Protein AF-A0A1G7CMW8-F1 (afdb_monomer_lite)

Sequence (222 aa):
MSAHANDVVAIEYASAAEVAAVFERFTNSSRMRAFIDTHRRQFIVYARHHHPMLDDDDVDDAWQVGVAAVFTMPGKFRIEAGALADSTRFEAALAGYLHGTVRNQARRRVREIVTAMKRSESLDALAEDEDAIDRLMFDLEALERRTDWLADIEQRRRFVERCLDKLSALARRTFALALIGEEDVRIQAQTNSGSAVAVRRRISEAKASVVACVEKQMGGRV

Secondary structure (DSSP, 8-state):
------------BPPHHHHHHHHHHHHTSTHHHHHHHHHHHHHHHHHHHH-TT--HHHHHHHHHHHHHHHHH-GGG---BHHHHHSHHHHHHHHHHHHHHHHHHHHHHHHHHHHHHHHHHT-HHHHTT-HHHHHHHHHHHHHHHHHHHHHHHHHHHHHHHHHHHTTS-HHHHHHHHHHHTT--HHHHHHHHT-S-HHHHHHHHHHHHHHHHHHHHHHH----

Structure (mmCIF, N/CA/C/O backbone):
data_AF-A0A1G7CMW8-F1
#
_entry.id   AF-A0A1G7CMW8-F1
#
loop_
_atom_site.group_PDB
_atom_site.id
_atom_site.type_symbol
_atom_site.label_atom_id
_atom_site.label_alt_id
_atom_site.label_comp_id
_atom_site.label_asym_id
_atom_site.label_entity_id
_atom_site.label_seq_id
_atom_site.pdbx_PDB_ins_code
_atom_site.Cartn_x
_atom_site.Cartn_y
_atom_site.Cartn_z
_atom_site.occupancy
_atom_site.B_iso_or_equiv
_atom_site.auth_seq_id
_atom_site.auth_comp_id
_atom_site.auth_asym_id
_atom_site.auth_atom_id
_atom_site.pdbx_PDB_model_num
ATOM 1 N N . MET A 1 1 ? -50.861 21.822 6.498 1.00 38.97 1 MET A N 1
ATOM 2 C CA . MET A 1 1 ? -49.599 22.312 5.906 1.00 38.97 1 MET A CA 1
ATOM 3 C C . MET A 1 1 ? -48.501 22.087 6.936 1.00 38.97 1 MET A C 1
ATOM 5 O O . MET A 1 1 ? -48.346 22.918 7.817 1.00 38.97 1 MET A O 1
ATOM 9 N N . SER A 1 2 ? -47.833 20.929 6.902 1.00 39.59 2 SER A N 1
ATOM 10 C CA . SER A 1 2 ? -46.703 20.639 7.798 1.00 39.59 2 SER A CA 1
ATOM 11 C C . SER A 1 2 ? -45.408 21.050 7.118 1.00 39.59 2 SER A C 1
ATOM 13 O O . SER A 1 2 ? -45.098 20.564 6.033 1.00 39.59 2 SER A O 1
ATOM 15 N N . ALA A 1 3 ? -44.672 21.951 7.760 1.00 42.91 3 ALA A N 1
ATOM 16 C CA . ALA A 1 3 ? -43.301 22.264 7.406 1.00 42.91 3 ALA A CA 1
ATOM 17 C C . ALA A 1 3 ? -42.406 21.100 7.857 1.00 42.91 3 ALA A C 1
ATOM 19 O O . ALA A 1 3 ? -42.277 20.841 9.052 1.00 42.91 3 ALA A O 1
ATOM 20 N N . HIS A 1 4 ? -41.805 20.385 6.907 1.00 45.09 4 HIS A N 1
ATOM 21 C CA . HIS A 1 4 ? -40.670 19.516 7.196 1.00 45.09 4 HIS A CA 1
ATOM 22 C C . HIS A 1 4 ? -39.437 20.403 7.363 1.00 45.09 4 HIS A C 1
ATOM 24 O O . HIS A 1 4 ? -38.891 20.911 6.384 1.00 45.09 4 HIS A O 1
ATOM 30 N N . ALA A 1 5 ? -39.038 20.629 8.614 1.00 48.53 5 ALA A N 1
ATOM 31 C CA . ALA A 1 5 ? -37.732 21.178 8.931 1.00 48.53 5 ALA A CA 1
ATOM 32 C C . ALA A 1 5 ? -36.670 20.176 8.452 1.00 48.53 5 ALA A C 1
ATOM 34 O O . ALA A 1 5 ? -36.584 19.057 8.954 1.00 48.53 5 ALA A O 1
ATOM 35 N N . ASN A 1 6 ? -35.905 20.567 7.434 1.00 48.34 6 ASN A N 1
ATOM 36 C CA . ASN A 1 6 ? -34.650 19.915 7.087 1.00 48.34 6 ASN A CA 1
ATOM 37 C C . ASN A 1 6 ? -33.658 20.241 8.211 1.00 48.34 6 ASN A C 1
ATOM 39 O O . ASN A 1 6 ? -33.030 21.300 8.186 1.00 48.34 6 ASN A O 1
ATOM 43 N N . ASP A 1 7 ? -33.541 19.355 9.199 1.00 48.56 7 ASP A N 1
ATOM 44 C CA . ASP A 1 7 ? -32.430 19.386 10.148 1.00 48.56 7 ASP A CA 1
ATOM 45 C C . ASP A 1 7 ? -31.143 19.080 9.377 1.00 48.56 7 ASP A C 1
ATOM 47 O O . ASP A 1 7 ? -30.790 17.932 9.099 1.00 48.56 7 ASP A O 1
ATOM 51 N N . VAL A 1 8 ? -30.446 20.142 8.976 1.00 51.47 8 VAL A N 1
ATOM 52 C CA . VAL A 1 8 ? -29.062 20.058 8.525 1.00 51.47 8 VAL A CA 1
ATOM 53 C C . VAL A 1 8 ? -28.238 19.736 9.765 1.00 51.47 8 VAL A C 1
ATOM 55 O O . VAL A 1 8 ? -27.883 20.629 10.532 1.00 51.47 8 VAL A O 1
ATOM 58 N N . VAL A 1 9 ? -27.968 18.450 9.990 1.00 60.00 9 VAL A N 1
ATOM 59 C CA . VAL A 1 9 ? -27.034 18.006 11.028 1.00 60.00 9 VAL A CA 1
ATOM 60 C C . VAL A 1 9 ? -25.671 18.607 10.693 1.00 60.00 9 VAL A C 1
ATOM 62 O O . VAL A 1 9 ? -25.017 18.199 9.732 1.00 60.00 9 VAL A O 1
ATOM 65 N N . ALA A 1 10 ? -25.267 19.627 11.448 1.00 70.88 10 ALA A N 1
ATOM 66 C CA . ALA A 1 10 ? -23.952 20.226 11.311 1.00 70.88 10 ALA A CA 1
ATOM 67 C C . ALA A 1 10 ? -22.898 19.165 11.652 1.00 70.88 10 ALA A C 1
ATOM 69 O O . ALA A 1 10 ? -22.885 18.621 12.756 1.00 70.88 10 ALA A O 1
ATOM 70 N N . ILE A 1 11 ? -22.031 18.849 10.690 1.00 74.25 11 ILE A N 1
ATOM 71 C CA . ILE A 1 11 ? -20.913 17.934 10.915 1.00 74.25 11 ILE A CA 1
ATOM 72 C C . ILE A 1 11 ? -19.877 18.668 11.765 1.00 74.25 11 ILE A C 1
ATOM 74 O O . ILE A 1 11 ? -19.215 19.596 11.297 1.00 74.25 11 ILE A O 1
ATOM 78 N N . GLU A 1 12 ? -19.745 18.249 13.019 1.00 86.00 12 GLU A N 1
ATOM 79 C CA . GLU A 1 12 ? -18.736 18.770 13.932 1.00 86.00 12 GLU A CA 1
ATOM 80 C C . GLU A 1 12 ? -17.403 18.044 13.705 1.00 86.00 12 GLU A C 1
ATOM 82 O O . GLU A 1 12 ? -17.279 16.828 13.888 1.00 86.00 12 GLU A O 1
ATOM 87 N N . TYR A 1 13 ? -16.396 18.792 13.259 1.00 87.56 13 TYR A N 1
ATOM 88 C CA . TYR A 1 13 ? -15.043 18.281 13.059 1.00 87.56 13 TYR A CA 1
ATOM 89 C C . TYR A 1 13 ? -14.227 18.407 14.338 1.00 87.56 13 TYR A C 1
ATOM 91 O O . TYR A 1 13 ? -14.316 19.414 15.038 1.00 87.56 13 TYR A O 1
ATOM 99 N N . ALA A 1 14 ? -13.381 17.412 14.598 1.00 87.69 14 ALA A N 1
ATOM 100 C CA . ALA A 1 14 ? -12.433 17.492 15.696 1.00 87.69 14 ALA A CA 1
ATOM 101 C C . ALA A 1 14 ? -11.427 18.632 15.484 1.00 87.69 14 ALA A C 1
ATOM 103 O O . ALA A 1 14 ? -10.989 18.907 14.360 1.00 87.69 14 ALA A O 1
ATOM 104 N N . SER A 1 15 ? -11.015 19.263 16.580 1.00 89.62 15 SER A N 1
ATOM 105 C CA . SER A 1 15 ? -9.954 20.262 16.561 1.00 89.62 15 SER A CA 1
ATOM 106 C C . SER A 1 15 ? -8.596 19.628 16.237 1.00 89.62 15 SER A C 1
ATOM 108 O O . SER A 1 15 ? -8.340 18.450 16.497 1.00 89.62 15 SER A O 1
ATOM 110 N N . ALA A 1 16 ? -7.669 20.433 15.711 1.00 86.56 16 ALA A N 1
ATOM 111 C CA . ALA A 1 16 ? -6.315 19.971 15.402 1.00 86.56 16 ALA A CA 1
ATOM 112 C C . ALA A 1 16 ? -5.574 19.424 16.640 1.00 86.56 16 ALA A C 1
ATOM 114 O O . ALA A 1 16 ? -4.783 18.491 16.518 1.00 86.56 16 ALA A O 1
ATOM 115 N N . ALA A 1 17 ? -5.852 19.976 17.826 1.00 88.62 17 ALA A N 1
ATOM 116 C CA . ALA A 1 17 ? -5.259 19.527 19.083 1.00 88.62 17 ALA A CA 1
ATOM 117 C C . ALA A 1 17 ? -5.761 18.132 19.490 1.00 88.62 17 ALA A C 1
ATOM 119 O O . ALA A 1 17 ? -4.966 17.279 19.879 1.00 88.62 17 ALA A O 1
ATOM 120 N N . GLU A 1 18 ? -7.063 17.870 19.346 1.00 89.94 18 GLU A N 1
ATOM 121 C CA . GLU A 1 18 ? -7.648 16.556 19.640 1.00 89.94 18 GLU A CA 1
ATOM 122 C C . GLU A 1 18 ? -7.125 15.487 18.681 1.00 89.94 18 GLU A C 1
ATOM 124 O O . GLU A 1 18 ? -6.756 14.389 19.107 1.00 89.94 18 GLU A O 1
ATOM 129 N N . VAL A 1 19 ? -7.029 15.827 17.392 1.00 89.19 19 VAL A N 1
ATOM 130 C CA . VAL A 1 19 ? -6.440 14.950 16.375 1.00 89.19 19 VAL A CA 1
ATOM 131 C C . VAL A 1 19 ? -4.985 14.628 16.719 1.00 89.19 19 VAL A C 1
ATOM 133 O O . VAL A 1 19 ? -4.613 13.455 16.712 1.00 89.19 19 VAL A O 1
ATOM 136 N N . ALA A 1 20 ? -4.175 15.631 17.073 1.00 88.75 20 ALA A N 1
ATOM 137 C CA . ALA A 1 20 ? -2.775 15.428 17.446 1.00 88.75 20 ALA A CA 1
ATOM 138 C C . ALA A 1 20 ? -2.625 14.496 18.661 1.00 88.75 20 ALA A C 1
ATOM 140 O O . ALA A 1 20 ? -1.827 13.561 18.619 1.00 88.75 20 ALA A O 1
ATOM 141 N N . ALA A 1 21 ? -3.444 14.682 19.701 1.00 89.44 21 ALA A N 1
ATOM 142 C CA . ALA A 1 21 ? -3.410 13.841 20.898 1.00 89.44 21 ALA A CA 1
ATOM 143 C C . ALA A 1 21 ? -3.806 12.380 20.613 1.00 89.44 21 ALA A C 1
ATOM 145 O O . ALA A 1 21 ? -3.238 11.442 21.178 1.00 89.44 21 ALA A O 1
ATOM 146 N N . VAL A 1 22 ? -4.790 12.147 19.737 1.00 90.56 22 VAL A N 1
ATOM 147 C CA . VAL A 1 22 ? -5.162 10.783 19.321 1.00 90.56 22 VAL A CA 1
ATOM 148 C C . VAL A 1 22 ? -4.071 10.153 18.460 1.00 90.56 22 VAL A C 1
ATOM 150 O O . VAL A 1 22 ? -3.754 8.984 18.676 1.00 90.56 22 VAL A O 1
ATOM 153 N N . PHE A 1 23 ? -3.458 10.915 17.549 1.00 91.50 23 PHE A N 1
ATOM 154 C CA . PHE A 1 23 ? -2.313 10.455 16.763 1.00 91.50 23 PHE A CA 1
ATOM 155 C C . PHE A 1 23 ? -1.161 10.013 17.661 1.00 91.50 23 PHE A C 1
ATOM 157 O O . PHE A 1 23 ? -0.694 8.890 17.509 1.00 91.50 23 PHE A O 1
ATOM 164 N N . GLU A 1 24 ? -0.761 10.837 18.631 1.00 90.69 24 GLU A N 1
ATOM 165 C CA . GLU A 1 24 ? 0.325 10.518 19.564 1.00 90.69 24 GLU A CA 1
ATOM 166 C C . GLU A 1 24 ? 0.038 9.234 20.360 1.00 90.69 24 GLU A C 1
ATOM 168 O O . GLU A 1 24 ? 0.879 8.336 20.463 1.00 90.69 24 GLU A O 1
ATOM 173 N N . ARG A 1 25 ? -1.189 9.092 20.878 1.00 91.94 25 ARG A N 1
ATOM 174 C CA . ARG A 1 25 ? -1.607 7.861 21.567 1.00 91.94 25 ARG A CA 1
ATOM 175 C C . ARG A 1 25 ? -1.587 6.650 20.641 1.00 91.94 25 ARG A C 1
ATOM 177 O O . ARG A 1 25 ? -1.188 5.568 21.065 1.00 91.94 25 ARG A O 1
ATOM 184 N N . PHE A 1 26 ? -2.020 6.812 19.394 1.00 93.06 26 PHE A N 1
ATOM 185 C CA . PHE A 1 26 ? -2.021 5.735 18.412 1.00 93.06 26 PHE A CA 1
ATOM 186 C C . PHE A 1 26 ? -0.598 5.308 18.037 1.00 93.06 26 PHE A C 1
ATOM 188 O O . PHE A 1 26 ? -0.310 4.111 18.081 1.00 93.06 26 PHE A O 1
ATOM 195 N N . THR A 1 27 ? 0.302 6.255 17.752 1.00 92.06 27 THR A N 1
ATOM 196 C CA . THR A 1 27 ? 1.701 5.980 17.386 1.00 92.06 27 THR A CA 1
ATOM 197 C C . THR A 1 27 ? 2.473 5.292 18.506 1.00 92.06 27 THR A C 1
ATOM 199 O O . THR A 1 27 ? 3.313 4.442 18.228 1.00 92.06 27 THR A O 1
ATOM 202 N N . ASN A 1 28 ? 2.144 5.603 19.763 1.00 92.44 28 ASN A N 1
ATOM 203 C CA . ASN A 1 28 ? 2.732 4.965 20.942 1.00 92.44 28 ASN A CA 1
ATOM 204 C C . ASN A 1 28 ? 2.055 3.634 21.321 1.00 92.44 28 ASN A C 1
ATOM 206 O O . ASN A 1 28 ? 2.477 2.968 22.266 1.00 92.44 28 ASN A O 1
ATOM 210 N N . SER A 1 29 ? 0.999 3.227 20.611 1.00 93.44 29 SER A N 1
ATOM 211 C CA . SER A 1 29 ? 0.283 1.982 20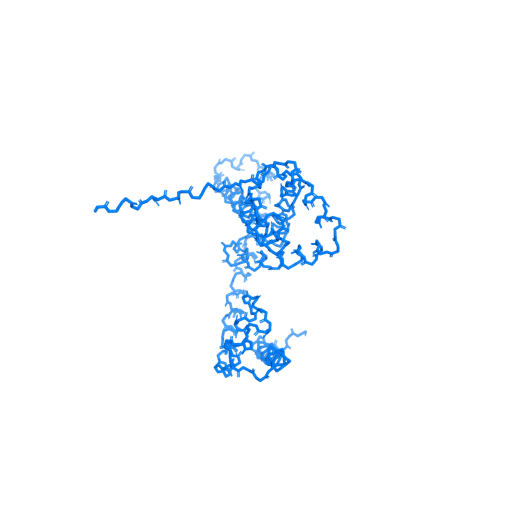.891 1.00 93.44 29 SER A CA 1
ATOM 212 C C . SER A 1 29 ? 0.902 0.778 20.177 1.00 93.44 29 SER A C 1
ATOM 214 O O . SER A 1 29 ? 1.489 0.887 19.099 1.00 93.44 29 SER A O 1
ATOM 216 N N . SER A 1 30 ? 0.674 -0.420 20.719 1.00 92.25 30 SER A N 1
ATOM 217 C CA . SER A 1 30 ? 1.082 -1.684 20.087 1.00 92.25 30 SER A CA 1
ATOM 218 C C . SER A 1 30 ? 0.406 -1.949 18.732 1.00 92.25 30 SER A C 1
ATOM 220 O O . SER A 1 30 ? 0.897 -2.764 17.951 1.00 92.25 30 SER A O 1
ATOM 222 N N . ARG A 1 31 ? -0.697 -1.251 18.427 1.00 91.19 31 ARG A N 1
ATOM 223 C CA . ARG A 1 31 ? -1.474 -1.411 17.186 1.00 91.19 31 ARG A CA 1
ATOM 224 C C . ARG A 1 31 ? -0.810 -0.755 15.976 1.00 91.19 31 ARG A C 1
ATOM 226 O O . ARG A 1 31 ? -1.019 -1.213 14.856 1.00 91.19 31 ARG A O 1
ATOM 233 N N . MET A 1 32 ? 0.039 0.252 16.196 1.00 93.44 32 MET A N 1
ATOM 234 C CA . MET A 1 32 ? 0.693 1.026 15.134 1.00 93.44 32 MET A CA 1
ATOM 235 C C . MET A 1 32 ? 1.469 0.140 14.153 1.00 93.44 32 MET A C 1
ATOM 237 O O . MET A 1 32 ? 1.309 0.259 12.941 1.00 93.44 32 MET A O 1
ATOM 241 N N . ARG A 1 33 ? 2.281 -0.796 14.661 1.00 93.38 33 ARG A N 1
ATOM 242 C CA . ARG A 1 33 ? 3.088 -1.678 13.802 1.00 93.38 33 ARG A CA 1
ATOM 243 C C . ARG A 1 33 ? 2.208 -2.541 12.894 1.00 93.38 33 ARG A C 1
ATOM 245 O O . ARG A 1 33 ? 2.427 -2.572 11.689 1.00 93.38 33 ARG A O 1
ATOM 252 N N . ALA A 1 34 ? 1.188 -3.185 13.461 1.00 93.19 34 ALA A N 1
ATOM 253 C CA . ALA A 1 34 ? 0.268 -4.031 12.702 1.00 93.19 34 ALA A CA 1
ATOM 254 C C . ALA A 1 34 ? -0.519 -3.232 11.648 1.00 93.19 34 ALA A C 1
ATOM 256 O O . ALA A 1 34 ? -0.712 -3.711 10.528 1.00 93.19 34 ALA A O 1
ATOM 257 N N . PHE A 1 35 ? -0.923 -2.004 11.983 1.00 94.88 35 PHE A N 1
ATOM 258 C CA . PHE A 1 35 ? -1.579 -1.077 11.063 1.00 94.88 35 PHE A CA 1
ATOM 259 C C . PHE A 1 35 ? -0.679 -0.731 9.865 1.00 94.88 35 PHE A C 1
ATOM 261 O O . PHE A 1 35 ? -1.082 -0.904 8.713 1.00 94.88 35 PHE A O 1
ATOM 268 N N . ILE A 1 36 ? 0.568 -0.316 10.123 1.00 95.56 36 ILE A N 1
ATOM 269 C CA . ILE A 1 36 ? 1.547 0.015 9.077 1.00 95.56 36 ILE A CA 1
ATOM 270 C C . ILE A 1 36 ? 1.849 -1.198 8.196 1.00 95.56 36 ILE A C 1
ATOM 272 O O . ILE A 1 36 ? 1.785 -1.080 6.974 1.00 95.56 36 ILE A O 1
ATOM 276 N N . ASP A 1 37 ? 2.114 -2.368 8.778 1.00 92.88 37 ASP A N 1
ATOM 277 C CA . ASP A 1 37 ? 2.440 -3.576 8.011 1.00 92.88 37 ASP A CA 1
ATOM 278 C C . ASP A 1 37 ? 1.286 -4.012 7.100 1.00 92.88 37 ASP A C 1
ATOM 280 O O . ASP A 1 37 ? 1.502 -4.395 5.946 1.00 92.88 37 ASP A O 1
ATOM 284 N N . THR A 1 38 ? 0.052 -3.932 7.603 1.00 92.94 38 THR A N 1
ATOM 285 C CA . THR A 1 38 ? -1.154 -4.278 6.840 1.00 92.94 38 THR A CA 1
ATOM 286 C C . THR A 1 38 ? -1.315 -3.353 5.640 1.00 92.94 38 THR A C 1
ATOM 288 O O . THR A 1 38 ? -1.473 -3.814 4.505 1.00 92.94 38 THR A O 1
ATOM 291 N N . HIS A 1 39 ? -1.222 -2.043 5.863 1.00 95.12 39 HIS A N 1
ATOM 292 C CA . HIS A 1 39 ? -1.420 -1.067 4.799 1.00 95.12 39 HIS A CA 1
ATOM 293 C C . HIS A 1 39 ? -0.229 -0.975 3.840 1.00 95.12 39 HIS A C 1
ATOM 295 O O . HIS A 1 39 ? -0.451 -0.718 2.656 1.00 95.12 39 HIS A O 1
ATOM 301 N N . ARG A 1 40 ? 0.996 -1.296 4.282 1.00 95.56 40 ARG A N 1
ATOM 302 C CA . ARG A 1 40 ? 2.165 -1.417 3.398 1.00 95.56 40 ARG A CA 1
ATOM 303 C C . ARG A 1 40 ? 1.951 -2.516 2.367 1.00 95.56 40 ARG A C 1
ATOM 305 O O . ARG A 1 40 ? 2.129 -2.279 1.177 1.00 95.56 40 ARG A O 1
ATOM 312 N N . ARG A 1 41 ? 1.507 -3.705 2.794 1.00 91.75 41 ARG A N 1
ATOM 313 C CA . ARG A 1 41 ? 1.222 -4.822 1.871 1.00 91.75 41 ARG A CA 1
ATOM 314 C C . ARG A 1 41 ? 0.158 -4.442 0.843 1.00 91.75 41 ARG A C 1
ATOM 316 O O . ARG A 1 41 ? 0.336 -4.700 -0.344 1.00 91.75 41 ARG A O 1
ATOM 323 N N . GLN A 1 42 ? -0.918 -3.793 1.286 1.00 89.62 42 GLN A N 1
ATOM 324 C CA . GLN A 1 42 ? -1.975 -3.305 0.394 1.00 89.62 42 GLN A CA 1
ATOM 325 C C . GLN A 1 42 ? -1.451 -2.266 -0.606 1.00 89.62 42 GLN A C 1
ATOM 327 O O . GLN A 1 42 ? -1.802 -2.309 -1.785 1.00 89.62 42 GLN A O 1
ATOM 332 N N . PHE A 1 43 ? -0.600 -1.345 -0.151 1.00 94.38 43 PHE A N 1
ATOM 333 C CA . PHE A 1 43 ? 0.010 -0.343 -1.014 1.00 94.38 43 PHE A CA 1
ATOM 334 C C . PHE A 1 43 ? 0.951 -0.964 -2.049 1.00 94.38 43 PHE A C 1
ATOM 336 O O . PHE A 1 43 ? 0.853 -0.603 -3.217 1.00 94.38 43 PHE A O 1
ATOM 343 N N . ILE A 1 44 ? 1.794 -1.927 -1.665 1.00 89.44 44 ILE A N 1
ATOM 344 C CA . ILE A 1 44 ? 2.681 -2.636 -2.600 1.00 89.44 44 ILE A CA 1
ATOM 345 C C . ILE A 1 44 ? 1.857 -3.291 -3.714 1.00 89.44 44 ILE A C 1
ATOM 347 O O . ILE A 1 44 ? 2.147 -3.086 -4.890 1.00 89.44 44 ILE A O 1
ATOM 351 N N . VAL A 1 45 ? 0.783 -4.010 -3.368 1.00 85.31 45 VAL A N 1
ATOM 352 C CA . VAL A 1 45 ? -0.120 -4.620 -4.363 1.00 85.31 45 VAL A CA 1
ATOM 353 C C . VAL A 1 45 ? -0.722 -3.557 -5.287 1.00 85.31 45 VAL A C 1
ATOM 355 O O . VAL A 1 45 ? -0.713 -3.719 -6.508 1.00 85.31 45 VAL A O 1
ATOM 358 N N . TYR A 1 46 ? -1.204 -2.444 -4.723 1.00 88.88 46 TYR A N 1
ATOM 359 C CA . TYR A 1 46 ? -1.721 -1.324 -5.509 1.00 88.88 46 TYR A CA 1
ATOM 360 C C . TYR A 1 46 ? -0.661 -0.763 -6.470 1.00 88.88 46 TYR A C 1
ATOM 362 O O . TYR A 1 46 ? -0.961 -0.571 -7.650 1.00 88.88 46 TYR A O 1
ATOM 370 N N . ALA A 1 47 ? 0.554 -0.504 -5.981 1.00 85.19 47 ALA A N 1
ATOM 371 C CA . ALA A 1 47 ? 1.625 0.130 -6.738 1.00 85.19 47 ALA A CA 1
ATOM 372 C C . ALA A 1 47 ? 2.063 -0.751 -7.908 1.00 85.19 47 ALA A C 1
ATOM 374 O O . ALA A 1 47 ? 2.143 -0.259 -9.027 1.00 85.19 47 ALA A O 1
ATOM 375 N N . ARG A 1 48 ? 2.214 -2.064 -7.697 1.00 83.56 48 ARG A N 1
ATOM 376 C CA . ARG A 1 48 ? 2.539 -2.998 -8.788 1.00 83.56 48 ARG A CA 1
ATOM 377 C C . ARG A 1 48 ? 1.467 -3.069 -9.859 1.00 83.56 48 ARG A C 1
ATOM 379 O O . ARG A 1 48 ? 1.794 -3.203 -11.031 1.00 83.56 48 ARG A O 1
ATOM 386 N N . HIS A 1 49 ? 0.198 -2.958 -9.474 1.00 76.56 49 HIS A N 1
ATOM 387 C CA . HIS A 1 49 ? -0.894 -3.001 -10.439 1.00 76.56 49 HIS A CA 1
ATOM 388 C C . HIS A 1 49 ? -1.028 -1.703 -11.251 1.00 76.56 49 HIS A C 1
ATOM 390 O O . HIS A 1 49 ? -1.264 -1.753 -12.453 1.00 76.56 49 HIS A O 1
ATOM 396 N N . HIS A 1 50 ? -0.888 -0.540 -10.609 1.00 76.69 50 HIS A N 1
ATOM 397 C CA . HIS A 1 50 ? -1.185 0.756 -11.237 1.00 76.69 50 HIS A CA 1
ATOM 398 C C . HIS A 1 50 ? 0.055 1.492 -11.754 1.00 76.69 50 HIS A C 1
ATOM 400 O O . HIS A 1 50 ? -0.058 2.381 -12.599 1.00 76.69 50 HIS A O 1
ATOM 406 N N . HIS A 1 51 ? 1.230 1.164 -11.223 1.00 81.75 51 HIS A N 1
ATOM 407 C CA . HIS A 1 51 ? 2.498 1.833 -11.492 1.00 81.75 51 HIS A CA 1
ATOM 408 C C . HIS A 1 51 ? 3.615 0.794 -11.698 1.00 81.75 51 HIS A C 1
ATOM 410 O O . HIS A 1 51 ? 4.602 0.806 -10.966 1.00 81.75 51 HIS A O 1
ATOM 416 N N . PRO A 1 52 ? 3.489 -0.102 -12.696 1.00 75.50 52 PRO A N 1
ATOM 417 C CA . PRO A 1 52 ? 4.431 -1.208 -12.901 1.00 75.50 52 PRO A CA 1
ATOM 418 C C . PRO A 1 52 ? 5.855 -0.754 -13.265 1.00 75.50 52 PRO A C 1
ATOM 420 O O . PRO A 1 52 ? 6.777 -1.554 -13.225 1.00 75.50 52 PRO A O 1
ATOM 423 N N . MET A 1 53 ? 6.034 0.522 -13.614 1.00 70.88 53 MET A N 1
ATOM 424 C CA . MET A 1 53 ? 7.336 1.135 -13.890 1.00 70.88 53 MET A CA 1
ATOM 425 C C . MET A 1 53 ? 8.157 1.459 -12.635 1.00 70.88 53 MET A C 1
ATOM 427 O O . MET A 1 53 ? 9.346 1.722 -12.775 1.00 70.88 53 MET A O 1
ATOM 431 N N . LEU A 1 54 ? 7.535 1.468 -11.450 1.00 81.56 54 LEU A N 1
ATOM 432 C CA . LEU A 1 54 ? 8.237 1.668 -10.183 1.00 81.56 54 LEU A CA 1
ATOM 433 C C . LEU A 1 54 ? 8.912 0.362 -9.761 1.00 81.56 54 LEU A C 1
ATOM 435 O O . LEU A 1 54 ? 8.264 -0.695 -9.724 1.00 81.56 54 LEU A O 1
ATOM 439 N N . ASP A 1 55 ? 10.193 0.446 -9.424 1.00 83.12 55 ASP A N 1
ATOM 440 C CA . ASP A 1 55 ? 10.913 -0.670 -8.816 1.00 83.12 55 ASP A CA 1
ATOM 441 C C . ASP A 1 55 ? 10.620 -0.787 -7.308 1.00 83.12 55 ASP A C 1
ATOM 443 O O . ASP A 1 55 ? 9.748 -0.114 -6.754 1.00 83.12 55 ASP A O 1
ATOM 447 N N . ASP A 1 56 ? 11.259 -1.757 -6.658 1.00 85.25 56 ASP A N 1
ATOM 448 C CA . ASP A 1 56 ? 11.049 -2.048 -5.239 1.00 85.25 56 ASP A CA 1
ATOM 449 C C . ASP A 1 56 ? 11.472 -0.871 -4.356 1.00 85.25 56 ASP A C 1
ATOM 451 O O . ASP A 1 56 ? 10.748 -0.538 -3.413 1.00 85.25 56 ASP A O 1
ATOM 455 N N . ASP A 1 57 ? 12.565 -0.201 -4.719 1.00 89.00 57 ASP A N 1
ATOM 456 C CA . ASP A 1 57 ? 13.105 0.940 -3.987 1.00 89.00 57 ASP A CA 1
ATOM 457 C C . ASP A 1 57 ? 12.196 2.161 -4.150 1.00 89.00 57 ASP A C 1
ATOM 459 O O . ASP A 1 57 ? 11.826 2.789 -3.161 1.00 89.00 57 ASP A O 1
ATOM 463 N N . ASP A 1 58 ? 11.716 2.441 -5.365 1.00 89.62 58 ASP A N 1
ATOM 464 C CA . ASP A 1 58 ? 10.738 3.497 -5.638 1.00 89.62 58 ASP A CA 1
ATOM 465 C C . ASP A 1 58 ? 9.445 3.322 -4.826 1.00 89.62 58 ASP A C 1
ATOM 467 O O . ASP A 1 58 ? 8.866 4.289 -4.307 1.00 89.62 58 ASP A O 1
ATOM 471 N N . VAL A 1 59 ? 8.946 2.082 -4.758 1.00 92.12 59 VAL A N 1
ATOM 472 C CA . VAL A 1 59 ? 7.732 1.741 -4.010 1.00 92.12 59 VAL A CA 1
ATOM 473 C C . VAL A 1 59 ? 7.974 1.914 -2.513 1.00 92.12 59 VAL A C 1
ATOM 475 O O . VAL A 1 59 ? 7.132 2.503 -1.827 1.00 92.12 59 VAL A O 1
ATOM 478 N N . ASP A 1 60 ? 9.108 1.449 -1.999 1.00 93.38 60 ASP A N 1
ATOM 479 C CA . ASP A 1 60 ? 9.445 1.579 -0.585 1.00 93.38 60 ASP A CA 1
ATOM 480 C C . ASP A 1 60 ? 9.690 3.032 -0.175 1.00 93.38 60 ASP A C 1
ATOM 482 O O . ASP A 1 60 ? 9.166 3.467 0.854 1.00 93.38 60 ASP A O 1
ATOM 486 N N . ASP A 1 61 ? 10.352 3.820 -1.013 1.00 93.50 61 ASP A N 1
ATOM 487 C CA . ASP A 1 61 ? 10.519 5.258 -0.834 1.00 93.50 61 ASP A CA 1
ATOM 488 C C . ASP A 1 61 ? 9.173 5.983 -0.804 1.00 93.50 61 ASP A C 1
ATOM 490 O O . ASP A 1 61 ? 8.894 6.774 0.102 1.00 93.50 61 ASP A O 1
ATOM 494 N N . ALA A 1 62 ? 8.298 5.712 -1.779 1.00 93.94 62 ALA A N 1
ATOM 495 C CA . ALA A 1 62 ? 6.974 6.327 -1.835 1.00 93.94 62 ALA A CA 1
ATOM 496 C C . ALA A 1 62 ? 6.146 5.999 -0.582 1.00 93.94 62 ALA A C 1
ATOM 498 O O . ALA A 1 62 ? 5.422 6.863 -0.066 1.00 93.94 62 ALA A O 1
ATOM 499 N N . TRP A 1 63 ? 6.274 4.770 -0.073 1.00 96.81 63 TRP A N 1
ATOM 500 C CA . TRP A 1 63 ? 5.666 4.356 1.184 1.00 96.81 63 TRP A CA 1
ATOM 501 C C . TRP A 1 63 ? 6.247 5.125 2.373 1.00 96.81 63 TRP A C 1
ATOM 503 O O . TRP A 1 63 ? 5.490 5.756 3.111 1.00 96.81 63 TRP A O 1
ATOM 513 N N . GLN A 1 64 ? 7.570 5.117 2.548 1.00 95.12 64 GLN A N 1
ATOM 514 C CA . GLN A 1 64 ? 8.246 5.762 3.677 1.00 95.12 64 GLN A CA 1
ATOM 515 C C . GLN A 1 64 ? 7.972 7.268 3.723 1.00 95.12 64 GLN A C 1
ATOM 517 O O . GLN A 1 64 ? 7.567 7.788 4.764 1.00 95.12 64 GLN A O 1
ATOM 522 N N . VAL A 1 65 ? 8.102 7.962 2.589 1.00 93.88 65 VAL A N 1
ATOM 523 C CA . VAL A 1 65 ? 7.826 9.402 2.480 1.00 93.88 65 VAL A CA 1
ATOM 524 C C . VAL A 1 65 ? 6.355 9.701 2.766 1.00 93.88 65 VAL A C 1
ATOM 526 O O . VAL A 1 65 ? 6.040 10.683 3.441 1.00 93.88 65 VAL A O 1
ATOM 529 N N . GLY A 1 66 ? 5.432 8.866 2.281 1.00 93.50 66 GLY A N 1
ATOM 530 C CA . GLY A 1 66 ? 4.005 9.048 2.533 1.00 93.50 66 GLY A CA 1
ATOM 531 C C . GLY A 1 66 ? 3.623 8.816 3.997 1.00 93.50 66 GLY A C 1
ATOM 532 O O . GLY A 1 66 ? 2.900 9.633 4.566 1.00 93.50 66 GLY A O 1
ATOM 533 N N . VAL A 1 67 ? 4.150 7.763 4.628 1.00 94.12 67 VAL A N 1
ATOM 534 C CA . VAL A 1 67 ? 3.983 7.509 6.069 1.00 94.12 67 VAL A CA 1
ATOM 535 C C . VAL A 1 67 ? 4.552 8.677 6.872 1.00 94.12 67 VAL A C 1
ATOM 537 O O . VAL A 1 67 ? 3.844 9.249 7.700 1.00 94.12 67 VAL A O 1
ATOM 540 N N . ALA A 1 68 ? 5.787 9.096 6.585 1.00 92.06 68 ALA A N 1
ATOM 541 C CA . ALA A 1 68 ? 6.407 10.234 7.252 1.00 92.06 68 ALA A CA 1
ATOM 542 C C . ALA A 1 68 ? 5.540 11.493 7.119 1.00 92.06 68 ALA A C 1
ATOM 544 O O . ALA A 1 68 ? 5.263 12.147 8.121 1.00 92.06 68 ALA A O 1
ATOM 545 N N . ALA A 1 69 ? 5.025 11.800 5.926 1.00 89.69 69 ALA A N 1
ATOM 546 C CA . ALA A 1 69 ? 4.162 12.960 5.705 1.00 89.69 69 ALA A CA 1
ATOM 547 C C . ALA A 1 69 ? 2.863 12.921 6.533 1.00 89.69 69 ALA A C 1
ATOM 549 O O . ALA A 1 69 ? 2.419 13.962 7.015 1.00 89.69 69 ALA A O 1
ATOM 550 N N . VAL A 1 70 ? 2.264 11.741 6.721 1.00 91.44 70 VAL A N 1
ATOM 551 C CA . VAL A 1 70 ? 1.039 11.580 7.523 1.00 91.44 70 VAL A CA 1
ATOM 552 C C . VAL A 1 70 ? 1.307 11.809 9.008 1.00 91.44 70 VAL A C 1
ATOM 554 O O . VAL A 1 70 ? 0.547 12.524 9.658 1.00 91.44 70 VAL A O 1
ATOM 557 N N . PHE A 1 71 ? 2.380 11.225 9.545 1.00 88.62 71 PHE A N 1
ATOM 558 C CA . PHE A 1 71 ? 2.638 11.233 10.988 1.00 88.62 71 PHE A CA 1
ATOM 559 C C . PHE A 1 71 ? 3.459 12.437 11.473 1.00 88.62 71 PHE A C 1
ATOM 561 O O . PHE A 1 71 ? 3.400 12.762 12.653 1.00 88.62 71 PHE A O 1
ATOM 568 N N . THR A 1 72 ? 4.174 13.141 10.588 1.00 82.94 72 THR A N 1
ATOM 569 C CA . THR A 1 72 ? 4.898 14.382 10.939 1.00 82.94 72 THR A CA 1
ATOM 570 C C . THR A 1 72 ? 4.052 15.645 10.773 1.00 82.94 72 THR A C 1
ATOM 572 O O . THR A 1 72 ? 4.303 16.640 11.447 1.00 82.94 72 THR A O 1
ATOM 575 N N . MET A 1 73 ? 3.028 15.626 9.909 1.00 70.12 73 MET A N 1
ATOM 576 C CA . MET A 1 73 ? 2.126 16.761 9.677 1.00 70.12 73 MET A CA 1
ATOM 577 C C . MET A 1 73 ? 0.643 16.355 9.793 1.00 70.12 73 MET A C 1
ATOM 579 O O . MET A 1 73 ? -0.096 16.412 8.803 1.00 70.12 73 MET A O 1
ATOM 583 N N . PRO A 1 74 ? 0.153 16.010 11.001 1.00 65.50 74 PRO A N 1
ATOM 584 C CA . PRO A 1 74 ? -1.237 15.591 11.199 1.00 65.50 74 PRO A CA 1
ATOM 585 C C . PRO A 1 74 ? -2.261 16.699 10.897 1.00 65.50 74 PRO A C 1
ATOM 587 O O . PRO A 1 74 ? -3.423 16.403 10.644 1.00 65.50 74 PRO A O 1
ATOM 590 N N . GLY A 1 75 ? -1.852 17.973 10.834 1.00 63.12 75 GLY A N 1
ATOM 591 C CA . GLY A 1 75 ? -2.754 19.123 10.647 1.00 63.12 75 GLY A CA 1
ATOM 592 C C . GLY A 1 75 ? -3.551 19.165 9.332 1.00 63.12 75 GLY A C 1
ATOM 593 O O . GLY A 1 75 ? -4.450 19.992 9.193 1.00 63.12 75 GLY A O 1
ATOM 594 N N . LYS A 1 76 ? -3.249 18.294 8.360 1.00 78.12 76 LYS A N 1
ATOM 595 C CA . LYS A 1 76 ? -4.033 18.143 7.117 1.00 78.12 76 LYS A CA 1
ATOM 596 C C . LYS A 1 76 ? -5.086 17.031 7.194 1.00 78.12 76 LYS A C 1
ATOM 598 O O . LYS A 1 76 ? -5.957 16.967 6.327 1.00 78.12 76 LYS A O 1
ATOM 603 N N . PHE A 1 77 ? -5.024 16.180 8.216 1.00 87.31 77 PHE A N 1
ATOM 604 C CA . PHE A 1 77 ? -6.019 15.149 8.466 1.00 87.31 77 PHE A CA 1
ATOM 605 C C . PHE A 1 77 ? -7.264 15.774 9.099 1.00 87.31 77 PHE A C 1
ATOM 607 O O . PHE A 1 77 ? -7.182 16.448 10.124 1.00 87.31 77 PHE A O 1
ATOM 614 N N . ARG A 1 78 ? -8.424 15.564 8.472 1.00 88.31 78 ARG A N 1
ATOM 615 C CA . ARG A 1 78 ? -9.719 16.044 8.964 1.00 88.31 78 ARG A CA 1
ATOM 616 C C . ARG A 1 78 ? -10.635 14.860 9.210 1.00 88.31 78 ARG A C 1
ATOM 618 O O . ARG A 1 78 ? -10.787 14.010 8.336 1.00 88.31 78 ARG A O 1
ATOM 625 N N . ILE A 1 79 ? -11.251 14.837 10.384 1.00 90.75 79 ILE A N 1
ATOM 626 C CA . ILE A 1 79 ? -12.149 13.772 10.821 1.00 90.75 79 ILE A CA 1
ATOM 627 C C . ILE A 1 79 ? -13.259 14.358 11.698 1.00 90.75 79 ILE A C 1
ATOM 629 O O . ILE A 1 79 ? -13.049 15.339 12.414 1.00 90.75 79 ILE A O 1
ATOM 633 N N . GLU A 1 80 ? -14.451 13.775 11.610 1.00 91.88 80 GLU A N 1
ATOM 634 C CA . GLU A 1 80 ? -15.590 14.117 12.467 1.00 91.88 80 GLU A CA 1
ATOM 635 C C . GLU A 1 80 ? -15.280 13.778 13.931 1.00 91.88 80 GLU A C 1
ATOM 637 O O . GLU A 1 80 ? -14.682 12.735 14.208 1.00 91.88 80 GLU A O 1
ATOM 642 N N . ALA A 1 81 ? -15.725 14.605 14.879 1.00 87.19 81 ALA A N 1
ATOM 643 C CA . ALA A 1 81 ? -15.446 14.409 16.305 1.00 87.19 81 ALA A CA 1
ATOM 644 C C . ALA A 1 81 ? -15.924 13.034 16.814 1.00 87.19 81 ALA A C 1
ATOM 646 O O . ALA A 1 81 ? -15.186 12.318 17.493 1.00 87.19 81 ALA A O 1
ATOM 647 N N . GLY A 1 82 ? -17.116 12.600 16.389 1.00 84.44 82 GLY A N 1
ATOM 648 C CA . GLY A 1 82 ? -17.646 11.275 16.727 1.00 84.44 82 GLY A CA 1
ATOM 649 C C . GLY A 1 82 ? -16.843 10.111 16.132 1.00 84.44 82 GLY A C 1
ATOM 650 O O . GLY A 1 82 ? -16.778 9.041 16.729 1.00 84.44 82 GLY A O 1
ATOM 651 N N . ALA A 1 83 ? -16.198 10.308 14.978 1.00 85.62 83 ALA A N 1
ATOM 652 C CA . ALA A 1 83 ? -15.318 9.308 14.375 1.00 85.62 83 ALA A CA 1
ATOM 653 C C . ALA A 1 83 ? -13.911 9.311 14.995 1.00 85.62 83 ALA A C 1
ATOM 655 O O . ALA A 1 83 ? -13.232 8.292 14.937 1.00 85.62 83 ALA A O 1
ATOM 656 N N . LEU A 1 84 ? -13.481 10.423 15.600 1.00 88.75 84 LEU A N 1
ATOM 657 C CA . LEU A 1 84 ? -12.212 10.517 16.324 1.00 88.75 84 LEU A CA 1
ATOM 658 C C . LEU A 1 84 ? -12.245 9.754 17.660 1.00 88.75 84 LEU A C 1
ATOM 660 O O . LEU A 1 84 ? -11.240 9.166 18.056 1.00 88.75 84 LEU A O 1
ATOM 664 N N . ALA A 1 85 ? -13.388 9.763 18.353 1.00 86.81 85 ALA A N 1
ATOM 665 C CA . ALA A 1 85 ? -13.563 9.079 19.637 1.00 86.81 85 ALA A CA 1
ATOM 666 C C . ALA A 1 85 ? -13.660 7.543 19.510 1.00 86.81 85 ALA A C 1
ATOM 668 O O . ALA A 1 85 ? -13.358 6.823 20.461 1.00 86.81 85 ALA A O 1
ATOM 669 N N . ASP A 1 86 ? -14.065 7.041 18.342 1.00 91.44 86 ASP A N 1
ATOM 670 C CA . ASP A 1 86 ? -14.154 5.614 18.029 1.00 91.44 86 ASP A CA 1
ATOM 671 C C . ASP A 1 86 ? -12.851 5.140 17.374 1.00 91.44 86 ASP A C 1
ATOM 673 O O . ASP A 1 86 ? -12.499 5.563 16.273 1.00 91.44 86 ASP A O 1
ATOM 677 N N . SER A 1 87 ? -12.142 4.222 18.033 1.00 87.06 87 SER A N 1
ATOM 678 C CA . SER A 1 87 ? -10.844 3.732 17.565 1.00 87.06 87 SER A CA 1
ATOM 679 C C . SER A 1 87 ? -10.904 3.057 16.194 1.00 87.06 87 SER A C 1
ATOM 681 O O . SER A 1 87 ? -9.979 3.213 15.401 1.00 87.06 87 SER A O 1
ATOM 683 N N . THR A 1 88 ? -11.990 2.353 15.880 1.00 88.81 88 THR A N 1
ATOM 684 C CA . THR A 1 88 ? -12.140 1.637 14.608 1.00 88.81 88 THR A CA 1
ATOM 685 C C . THR A 1 88 ? -12.445 2.615 13.481 1.00 88.81 88 THR A C 1
ATOM 687 O O . THR A 1 88 ? -11.857 2.529 12.401 1.00 88.81 88 THR A O 1
ATOM 690 N N . ARG A 1 89 ? -13.326 3.592 13.729 1.00 91.19 89 ARG A N 1
ATOM 691 C CA . ARG A 1 89 ? -13.625 4.645 12.745 1.00 91.19 89 ARG A CA 1
ATOM 692 C C . ARG A 1 89 ? -12.428 5.565 12.516 1.00 91.19 89 ARG A C 1
ATOM 694 O O . ARG A 1 89 ? -12.161 5.919 11.368 1.00 91.19 89 ARG A O 1
ATOM 701 N N . PHE A 1 90 ? -11.687 5.895 13.571 1.00 92.38 90 PHE A N 1
ATOM 702 C CA . PHE A 1 90 ? -10.440 6.645 13.482 1.00 92.38 90 PHE A CA 1
ATOM 703 C C . PHE A 1 90 ? -9.408 5.913 12.621 1.00 92.38 90 PHE A C 1
ATOM 705 O O . PHE A 1 90 ? -8.896 6.494 11.665 1.00 92.38 90 PHE A O 1
ATOM 712 N N . GLU A 1 91 ? -9.135 4.637 12.909 1.00 93.00 91 GLU A N 1
ATOM 713 C CA . GLU A 1 91 ? -8.157 3.843 12.157 1.00 93.00 91 GLU A CA 1
ATOM 714 C C . GLU A 1 91 ? -8.568 3.674 10.689 1.00 93.00 91 GLU A C 1
ATOM 716 O O . GLU A 1 91 ? -7.731 3.820 9.799 1.00 93.00 91 GLU A O 1
ATOM 721 N N . ALA A 1 92 ? -9.856 3.465 10.404 1.00 91.25 92 ALA A N 1
ATOM 722 C CA . ALA A 1 92 ? -10.358 3.398 9.033 1.00 91.25 92 ALA A CA 1
ATOM 723 C C . ALA A 1 92 ? -10.172 4.726 8.271 1.00 91.25 92 ALA A C 1
ATOM 725 O O . ALA A 1 92 ? -9.728 4.732 7.119 1.00 91.25 92 ALA A O 1
ATOM 726 N N . ALA A 1 93 ? -10.470 5.861 8.912 1.00 92.81 93 ALA A N 1
ATOM 727 C CA . ALA A 1 93 ? -10.260 7.183 8.326 1.00 92.81 93 ALA A CA 1
ATOM 728 C C . ALA A 1 93 ? -8.765 7.474 8.107 1.00 92.81 93 ALA A C 1
ATOM 730 O O . ALA A 1 93 ? -8.372 7.951 7.037 1.00 92.81 93 ALA A O 1
ATOM 731 N N . LEU A 1 94 ? -7.922 7.129 9.084 1.00 93.94 94 LEU A N 1
ATOM 732 C CA . LEU A 1 94 ? -6.469 7.248 8.998 1.00 93.94 94 LEU A CA 1
ATOM 733 C C . LEU A 1 94 ? -5.906 6.393 7.859 1.00 93.94 94 LEU A C 1
ATOM 735 O O . LEU A 1 94 ? -5.069 6.871 7.097 1.00 93.94 94 LEU A O 1
ATOM 739 N N . ALA A 1 95 ? -6.395 5.163 7.696 1.00 93.69 95 ALA A N 1
ATOM 740 C CA . ALA A 1 95 ? -6.005 4.281 6.602 1.00 93.69 95 ALA A CA 1
ATOM 741 C C . ALA A 1 95 ? -6.351 4.897 5.243 1.00 93.69 95 ALA A C 1
ATOM 743 O O . ALA A 1 95 ? -5.505 4.934 4.348 1.00 93.69 95 ALA A O 1
ATOM 744 N N . GLY A 1 96 ? -7.565 5.435 5.090 1.00 91.88 96 GLY A N 1
ATOM 745 C CA . GLY A 1 96 ? -7.979 6.131 3.870 1.00 91.88 96 GLY A CA 1
ATOM 746 C C . GLY A 1 96 ? -7.072 7.319 3.538 1.00 91.88 96 GLY A C 1
ATOM 747 O O . GLY A 1 96 ? -6.623 7.466 2.398 1.00 91.88 96 GLY A O 1
ATOM 748 N N . TYR A 1 97 ? -6.739 8.127 4.546 1.00 93.75 97 TYR A N 1
ATOM 749 C CA . TYR A 1 97 ? -5.839 9.268 4.394 1.00 93.75 97 TYR A CA 1
ATOM 750 C C . TYR A 1 97 ? -4.398 8.853 4.057 1.00 93.75 97 TYR A C 1
ATOM 752 O O . TYR A 1 97 ? -3.775 9.434 3.159 1.00 93.75 97 TYR A O 1
ATOM 760 N N . LEU A 1 98 ? -3.884 7.810 4.715 1.00 94.88 98 LEU A N 1
ATOM 761 C CA . LEU A 1 98 ? -2.575 7.232 4.428 1.00 94.88 98 LEU A CA 1
ATOM 762 C C . LEU A 1 98 ? -2.504 6.731 2.987 1.00 94.88 98 LEU A C 1
ATOM 764 O O . LEU A 1 98 ? -1.617 7.158 2.251 1.00 94.88 98 LEU A O 1
ATOM 768 N N . HIS A 1 99 ? -3.472 5.915 2.558 1.00 93.44 99 HIS A N 1
ATOM 769 C CA . HIS A 1 99 ? -3.565 5.407 1.185 1.00 93.44 99 HIS A CA 1
ATOM 770 C C . HIS A 1 99 ? -3.613 6.536 0.157 1.00 93.44 99 HIS A C 1
ATOM 772 O O . HIS A 1 99 ? -2.894 6.484 -0.837 1.00 93.44 99 HIS A O 1
ATOM 778 N N . GLY A 1 100 ? -4.405 7.585 0.392 1.00 90.69 100 GLY A N 1
ATOM 779 C CA . GLY A 1 100 ? -4.414 8.763 -0.480 1.00 90.69 100 GLY A CA 1
ATOM 780 C C . GLY A 1 100 ? -3.033 9.417 -0.596 1.00 90.69 100 GLY A C 1
ATOM 781 O O . GLY A 1 100 ? -2.590 9.752 -1.697 1.00 90.69 100 GLY A O 1
ATOM 782 N N . THR A 1 101 ? -2.323 9.535 0.525 1.00 93.12 101 THR A N 1
ATOM 783 C CA . THR A 1 101 ? -0.996 10.157 0.588 1.00 93.12 101 THR A CA 1
ATOM 784 C C . THR A 1 101 ? 0.064 9.324 -0.135 1.00 93.12 101 THR A C 1
ATOM 786 O O . THR A 1 101 ? 0.733 9.846 -1.027 1.00 93.12 101 THR A O 1
ATOM 789 N N . VAL A 1 102 ? 0.190 8.027 0.169 1.00 94.50 102 VAL A N 1
ATOM 790 C CA . VAL A 1 102 ? 1.211 7.157 -0.455 1.00 94.50 102 VAL A CA 1
ATOM 791 C C . VAL A 1 102 ? 0.958 6.955 -1.952 1.00 94.50 102 VAL A C 1
ATOM 793 O O . VAL A 1 102 ? 1.896 6.951 -2.746 1.00 94.50 102 VAL A O 1
ATOM 796 N N . ARG A 1 103 ? -0.309 6.901 -2.391 1.00 93.88 103 ARG A N 1
ATOM 797 C CA . ARG A 1 103 ? -0.656 6.851 -3.824 1.00 93.88 103 ARG A CA 1
ATOM 798 C C . ARG A 1 103 ? -0.232 8.119 -4.557 1.00 93.88 103 ARG A C 1
ATOM 800 O O . ARG A 1 103 ? 0.239 8.046 -5.690 1.00 93.88 103 ARG A O 1
ATOM 807 N N . ASN A 1 104 ? -0.376 9.282 -3.924 1.00 91.62 104 ASN A N 1
ATOM 808 C CA . ASN A 1 104 ? 0.097 10.538 -4.496 1.00 91.62 104 ASN A CA 1
ATOM 809 C C . ASN A 1 104 ? 1.628 10.586 -4.595 1.00 91.62 104 ASN A C 1
ATOM 811 O O . ASN A 1 104 ? 2.134 11.107 -5.590 1.00 91.62 104 ASN A O 1
ATOM 815 N N . GLN A 1 105 ? 2.353 10.006 -3.630 1.00 92.56 105 GLN A N 1
ATOM 816 C CA . GLN A 1 105 ? 3.812 9.874 -3.718 1.00 92.56 105 GLN A CA 1
ATOM 817 C C . GLN A 1 105 ? 4.231 8.933 -4.851 1.00 92.56 105 GLN A C 1
ATOM 819 O O . GLN A 1 105 ? 5.061 9.317 -5.668 1.00 92.56 105 GLN A O 1
ATOM 824 N N . ALA A 1 106 ? 3.582 7.775 -5.005 1.00 89.50 106 ALA A N 1
ATOM 825 C CA . ALA A 1 106 ? 3.837 6.875 -6.135 1.00 89.50 106 ALA A CA 1
ATOM 826 C C . ALA A 1 106 ? 3.616 7.577 -7.489 1.00 89.50 106 ALA A C 1
ATOM 828 O O . ALA A 1 106 ? 4.469 7.544 -8.371 1.00 89.50 106 ALA A O 1
ATOM 829 N N . ARG A 1 107 ? 2.507 8.316 -7.638 1.00 87.19 107 ARG A N 1
ATOM 830 C CA . ARG A 1 107 ? 2.240 9.131 -8.840 1.00 87.19 107 ARG A CA 1
ATOM 831 C C . ARG A 1 107 ? 3.269 10.237 -9.060 1.00 87.19 107 ARG A C 1
ATOM 833 O O . ARG A 1 107 ? 3.463 10.683 -10.189 1.00 87.19 107 ARG A O 1
ATOM 840 N N . ARG A 1 108 ? 3.864 10.768 -7.993 1.00 87.62 108 ARG A N 1
ATOM 841 C CA . ARG A 1 108 ? 4.942 11.753 -8.093 1.00 87.62 108 ARG A CA 1
ATOM 842 C C . ARG A 1 108 ? 6.224 11.091 -8.600 1.00 87.62 108 ARG A C 1
ATOM 844 O O . ARG A 1 108 ? 6.766 11.603 -9.571 1.00 87.62 108 ARG A O 1
ATOM 851 N N . ARG A 1 109 ? 6.618 9.941 -8.046 1.00 86.44 109 ARG A N 1
ATOM 852 C CA . ARG A 1 109 ? 7.765 9.152 -8.529 1.00 86.44 109 ARG A CA 1
ATOM 853 C C . ARG A 1 109 ? 7.633 8.797 -10.007 1.00 86.44 109 ARG A C 1
ATOM 855 O O . ARG A 1 109 ? 8.520 9.101 -10.791 1.00 86.44 109 ARG A O 1
ATOM 862 N N . VAL A 1 110 ? 6.459 8.317 -10.424 1.00 80.62 110 VAL A N 1
ATOM 863 C CA . VAL A 1 110 ? 6.159 8.066 -11.846 1.00 80.62 110 VAL A CA 1
ATOM 864 C C . VAL A 1 110 ? 6.399 9.308 -12.712 1.00 80.62 110 VAL A C 1
ATOM 866 O O . VAL A 1 110 ? 7.001 9.216 -13.777 1.00 80.62 110 VAL A O 1
ATOM 869 N N . ARG A 1 111 ? 5.951 10.491 -12.273 1.00 77.50 111 ARG A N 1
ATOM 870 C CA . ARG A 1 111 ? 6.174 11.739 -13.021 1.00 77.50 111 ARG A CA 1
ATOM 871 C C . ARG A 1 111 ? 7.648 12.133 -13.080 1.00 77.50 111 ARG A C 1
ATOM 873 O O . ARG A 1 111 ? 8.072 12.659 -14.105 1.00 77.50 111 ARG A O 1
ATOM 880 N N . GLU A 1 112 ? 8.400 11.904 -12.008 1.00 79.81 112 GLU A N 1
ATOM 881 C CA . GLU A 1 112 ? 9.845 12.156 -11.951 1.00 79.81 112 GLU A CA 1
ATOM 882 C C . GLU A 1 112 ? 10.582 11.257 -12.958 1.00 79.81 112 GLU A C 1
ATOM 884 O O . GLU A 1 112 ? 11.319 11.782 -13.790 1.00 79.81 112 GLU A O 1
ATOM 889 N N . ILE A 1 113 ? 10.267 9.956 -12.991 1.00 73.19 113 ILE A N 1
ATOM 890 C CA . ILE A 1 113 ? 10.810 8.990 -13.963 1.00 73.19 113 ILE A CA 1
ATOM 891 C C . ILE A 1 113 ? 10.468 9.399 -15.399 1.00 73.19 113 ILE A C 1
ATOM 893 O O . ILE A 1 113 ? 11.356 9.543 -16.233 1.00 73.19 113 ILE A O 1
ATOM 897 N N . VAL A 1 114 ? 9.193 9.676 -15.696 1.00 67.44 114 VAL A N 1
ATOM 898 C CA . VAL A 1 114 ? 8.768 10.096 -17.046 1.00 67.44 114 VAL A CA 1
ATOM 899 C C . VAL A 1 114 ? 9.448 11.401 -17.473 1.00 67.44 114 VAL A C 1
ATOM 901 O O . VAL A 1 114 ? 9.760 11.586 -18.646 1.00 67.44 114 VAL A O 1
ATOM 904 N N . THR A 1 115 ? 9.682 12.326 -16.540 1.00 70.25 115 THR A N 1
ATOM 905 C CA . THR A 1 115 ? 10.396 13.577 -16.834 1.00 70.25 115 THR A CA 1
ATOM 906 C C . THR A 1 115 ? 11.873 13.317 -17.122 1.00 70.25 115 THR A C 1
ATOM 908 O O . THR A 1 115 ? 12.415 13.939 -18.034 1.00 70.25 115 THR A O 1
ATOM 911 N N . ALA A 1 116 ? 12.511 12.404 -16.385 1.00 66.12 116 ALA A N 1
ATOM 912 C CA . ALA A 1 116 ? 13.880 11.978 -16.658 1.00 66.12 116 ALA A CA 1
ATOM 913 C C . ALA A 1 116 ? 13.990 11.339 -18.052 1.00 66.12 116 ALA A C 1
ATOM 915 O O . ALA A 1 116 ? 14.807 11.788 -18.848 1.00 66.12 116 ALA A O 1
ATOM 916 N N . MET A 1 117 ? 13.078 10.424 -18.402 1.00 58.84 117 MET A N 1
ATOM 917 C CA . MET A 1 117 ? 13.012 9.796 -19.732 1.00 58.84 117 MET A CA 1
ATOM 918 C C . MET A 1 117 ? 12.820 10.819 -20.863 1.00 58.84 117 MET A C 1
ATOM 920 O O . MET A 1 117 ? 13.512 10.786 -21.869 1.00 58.84 117 MET A O 1
ATOM 924 N N . LYS A 1 118 ? 11.931 11.806 -20.701 1.00 56.44 118 LYS A N 1
ATOM 925 C CA . LYS A 1 118 ? 11.727 12.843 -21.734 1.00 56.44 118 LYS A CA 1
ATOM 926 C C . LYS A 1 118 ? 12.935 13.754 -21.940 1.00 56.44 118 LYS A C 1
ATOM 928 O O . LYS A 1 118 ? 13.129 14.276 -23.031 1.00 56.44 118 LYS A O 1
ATOM 933 N N . ARG A 1 119 ? 13.725 13.994 -20.890 1.00 54.44 119 ARG A N 1
ATOM 934 C CA . ARG A 1 119 ? 14.998 14.726 -21.011 1.00 54.44 119 ARG A CA 1
ATOM 935 C C . ARG A 1 119 ? 16.049 13.883 -21.727 1.00 54.44 119 ARG A C 1
ATOM 937 O O . ARG A 1 119 ? 16.860 14.431 -22.458 1.00 54.44 119 ARG A O 1
ATOM 944 N N . SER A 1 120 ? 15.977 12.571 -21.547 1.00 48.81 120 SER A N 1
ATOM 945 C CA . SER A 1 120 ? 16.826 11.569 -22.182 1.00 48.81 120 SER A CA 1
ATOM 946 C C . SER A 1 120 ? 16.554 11.433 -23.696 1.00 48.81 120 SER A C 1
ATOM 948 O O . SER A 1 120 ? 17.475 11.177 -24.462 1.00 48.81 120 SER A O 1
ATOM 950 N N . GLU A 1 121 ? 15.318 11.685 -24.149 1.00 46.78 121 GLU A N 1
ATOM 951 C CA . GLU A 1 121 ? 14.928 11.713 -25.575 1.00 46.78 121 GLU A CA 1
ATOM 952 C C . GLU A 1 121 ? 15.411 12.966 -26.339 1.00 46.78 121 GLU A C 1
ATOM 954 O O . GLU A 1 121 ? 15.421 12.979 -27.570 1.00 46.78 121 GLU A O 1
ATOM 959 N N . SER A 1 122 ? 15.859 14.015 -25.641 1.00 48.50 122 SER A N 1
ATOM 960 C CA . SER A 1 122 ? 16.494 15.204 -26.232 1.00 48.50 122 SER A CA 1
ATOM 961 C C . SER A 1 122 ? 17.970 14.922 -26.570 1.00 48.50 122 SER A C 1
ATOM 963 O O . SER A 1 122 ? 18.877 15.576 -26.052 1.00 48.50 122 SER A O 1
ATOM 965 N N . LEU A 1 123 ? 18.213 13.929 -27.428 1.00 44.34 123 LEU A N 1
ATOM 966 C CA . LEU A 1 123 ? 19.549 13.452 -27.819 1.00 44.34 123 LEU A CA 1
ATOM 967 C C . LEU A 1 123 ? 20.445 14.552 -28.415 1.00 44.34 123 LEU A C 1
ATOM 969 O O . LEU A 1 123 ? 21.658 14.518 -28.223 1.00 44.34 123 LEU A O 1
ATOM 973 N N . ASP A 1 124 ? 19.858 15.575 -29.040 1.00 44.22 124 ASP A N 1
ATOM 974 C CA . ASP A 1 124 ? 20.602 16.698 -29.628 1.00 44.22 124 ASP A CA 1
ATOM 975 C C . ASP A 1 124 ? 21.281 17.607 -28.583 1.00 44.22 124 ASP A C 1
ATOM 977 O O . ASP A 1 124 ? 22.212 18.330 -28.922 1.00 44.22 124 ASP A O 1
ATOM 981 N N . ALA A 1 125 ? 20.858 17.564 -27.311 1.00 44.91 125 ALA A N 1
ATOM 982 C CA . ALA A 1 125 ? 21.479 18.320 -26.213 1.00 44.91 125 ALA A CA 1
ATOM 983 C C . ALA A 1 125 ? 22.460 17.481 -25.368 1.00 44.91 125 ALA A C 1
ATOM 985 O O . ALA A 1 125 ? 23.244 18.036 -24.606 1.00 44.91 125 ALA A O 1
ATOM 986 N N . LEU A 1 126 ? 22.409 16.149 -25.488 1.00 41.47 126 LEU A N 1
ATOM 987 C CA . LEU A 1 126 ? 23.248 15.198 -24.744 1.00 41.47 126 LEU A CA 1
ATOM 988 C C . LEU A 1 126 ? 24.586 14.910 -25.438 1.00 41.47 126 LEU A C 1
ATOM 990 O O . LEU A 1 126 ? 25.519 14.451 -24.792 1.00 41.47 126 LEU A O 1
ATOM 994 N N . ALA A 1 127 ? 24.702 15.209 -26.734 1.00 45.72 127 ALA A N 1
ATOM 995 C CA . ALA A 1 127 ? 25.931 15.000 -27.500 1.00 45.72 127 ALA A CA 1
ATOM 996 C C . ALA A 1 127 ? 27.119 15.871 -27.031 1.00 45.72 127 ALA A C 1
ATOM 998 O O . ALA A 1 127 ? 28.257 15.591 -27.400 1.00 45.72 127 ALA A O 1
ATOM 999 N N . GLU A 1 128 ? 26.870 16.913 -26.231 1.00 50.25 128 GLU A N 1
ATOM 1000 C CA . GLU A 1 128 ? 27.903 17.802 -25.680 1.00 50.25 128 GLU A CA 1
ATOM 1001 C C . GLU A 1 128 ? 28.396 17.377 -24.279 1.00 50.25 128 GLU A C 1
ATOM 1003 O O . GLU A 1 128 ? 29.351 17.968 -23.777 1.00 50.25 128 GLU A O 1
ATOM 1008 N N . ASP A 1 129 ? 27.784 16.361 -23.652 1.00 49.47 129 ASP A N 1
ATOM 1009 C CA . ASP A 1 129 ? 28.086 15.927 -22.278 1.00 49.47 129 ASP A CA 1
ATOM 1010 C C . ASP A 1 129 ? 28.256 14.395 -22.196 1.00 49.47 129 ASP A C 1
ATOM 1012 O O . ASP A 1 129 ? 27.294 13.631 -22.089 1.00 49.47 129 ASP A O 1
ATOM 1016 N N . GLU A 1 130 ? 29.512 13.946 -22.258 1.00 43.19 130 GLU A N 1
ATOM 1017 C CA . GLU A 1 130 ? 29.924 12.533 -22.261 1.00 43.19 130 GLU A CA 1
ATOM 1018 C C . GLU A 1 130 ? 29.442 11.780 -20.998 1.00 43.19 130 GLU A C 1
ATOM 1020 O O . GLU A 1 130 ? 28.976 10.643 -21.091 1.00 43.19 130 GLU A O 1
ATOM 1025 N N . ASP A 1 131 ? 29.393 12.452 -19.839 1.00 49.62 131 ASP A N 1
ATOM 1026 C CA . ASP A 1 131 ? 28.902 11.882 -18.571 1.00 49.62 131 ASP A CA 1
ATOM 1027 C C . ASP A 1 131 ? 27.386 11.627 -18.575 1.00 49.62 131 ASP A C 1
ATOM 1029 O O . ASP A 1 131 ? 26.862 10.833 -17.781 1.00 49.62 131 ASP A O 1
ATOM 1033 N N . ALA A 1 132 ? 26.649 12.340 -19.423 1.00 45.12 132 ALA A N 1
ATOM 1034 C CA . ALA A 1 132 ? 25.209 12.204 -19.543 1.00 45.12 132 ALA A CA 1
ATOM 1035 C C . ALA A 1 132 ? 24.823 11.076 -20.515 1.00 45.12 132 ALA A C 1
ATOM 1037 O O . ALA A 1 132 ? 23.777 10.450 -20.333 1.00 45.12 132 ALA A O 1
ATOM 1038 N N . ILE A 1 133 ? 25.699 10.752 -21.474 1.00 40.34 133 ILE A N 1
ATOM 1039 C CA . ILE A 1 133 ? 25.578 9.584 -22.357 1.00 40.34 133 ILE A CA 1
ATOM 1040 C C . ILE A 1 133 ? 25.805 8.288 -21.570 1.00 40.34 133 ILE A C 1
ATOM 1042 O O . ILE A 1 133 ? 25.006 7.361 -21.692 1.00 40.34 133 ILE A O 1
ATOM 1046 N N . ASP A 1 134 ? 26.811 8.233 -20.697 1.00 46.28 134 ASP A N 1
ATOM 1047 C CA . ASP A 1 134 ? 27.060 7.046 -19.865 1.00 46.28 134 ASP A CA 1
ATOM 1048 C C . ASP A 1 134 ? 25.909 6.768 -18.881 1.00 46.28 134 ASP A C 1
ATOM 1050 O O . ASP A 1 134 ? 25.502 5.618 -18.688 1.00 46.28 134 ASP A O 1
ATOM 1054 N N . ARG A 1 135 ? 25.306 7.819 -18.305 1.00 49.19 135 ARG A N 1
ATOM 1055 C CA . ARG A 1 135 ? 24.096 7.683 -17.471 1.00 49.19 135 ARG A CA 1
ATOM 1056 C C . ARG A 1 135 ? 22.884 7.240 -18.282 1.00 49.19 135 ARG A C 1
ATOM 1058 O O . ARG A 1 135 ? 22.139 6.381 -17.825 1.00 49.19 135 ARG A O 1
ATOM 1065 N N . LEU A 1 136 ? 22.712 7.778 -19.488 1.00 40.19 136 LEU A N 1
ATOM 1066 C CA . LEU A 1 136 ? 21.651 7.369 -20.406 1.00 40.19 136 LEU A CA 1
ATOM 1067 C C . LEU A 1 136 ? 21.778 5.884 -20.776 1.00 40.19 136 LEU A C 1
ATOM 1069 O O . LEU A 1 136 ? 20.780 5.172 -20.778 1.00 40.19 136 LEU A O 1
ATOM 1073 N N . MET A 1 137 ? 22.992 5.406 -21.054 1.00 43.25 137 MET A N 1
ATOM 1074 C CA . MET A 1 137 ? 23.261 4.001 -21.369 1.00 43.25 137 MET A CA 1
ATOM 1075 C C . MET A 1 137 ? 22.995 3.085 -20.169 1.00 43.25 137 MET A C 1
ATOM 1077 O O . MET A 1 137 ? 22.374 2.036 -20.332 1.00 43.25 137 MET A O 1
ATOM 1081 N N . PHE A 1 138 ? 23.375 3.502 -18.958 1.00 48.34 138 PHE A N 1
ATOM 1082 C CA . PHE A 1 138 ? 23.044 2.786 -17.722 1.00 48.34 138 PHE A CA 1
ATOM 1083 C C . PHE A 1 138 ? 21.525 2.713 -17.479 1.00 48.34 138 PHE A C 1
ATOM 1085 O O . PHE A 1 138 ? 20.989 1.647 -17.161 1.00 48.34 138 PHE A O 1
ATOM 1092 N N . ASP A 1 139 ? 20.813 3.823 -17.685 1.00 43.62 139 ASP A N 1
ATOM 1093 C CA . ASP A 1 139 ? 19.356 3.898 -17.544 1.00 43.62 139 ASP A CA 1
ATOM 1094 C C . ASP A 1 139 ? 18.634 3.068 -18.621 1.00 43.62 139 ASP A C 1
ATOM 1096 O O . ASP A 1 139 ? 17.621 2.421 -18.338 1.00 43.62 139 ASP A O 1
ATOM 1100 N N . LEU A 1 140 ? 19.169 3.025 -19.846 1.00 37.66 140 LEU A N 1
ATOM 1101 C CA . LEU A 1 140 ? 18.657 2.205 -20.947 1.00 37.66 1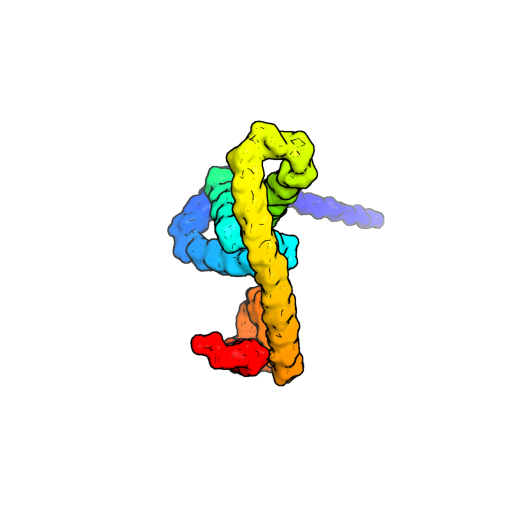40 LEU A CA 1
ATOM 1102 C C . LEU A 1 140 ? 18.893 0.706 -20.716 1.00 37.66 140 LEU A C 1
ATOM 1104 O O . LEU A 1 140 ? 17.964 -0.076 -20.907 1.00 37.66 140 LEU A O 1
ATOM 1108 N N . GLU A 1 141 ? 20.062 0.292 -20.219 1.00 39.19 141 GLU A N 1
ATOM 1109 C CA . GLU A 1 141 ? 20.305 -1.098 -19.796 1.00 39.19 141 GLU A CA 1
ATOM 1110 C C . GLU A 1 141 ? 19.403 -1.520 -18.622 1.00 39.19 141 GLU A C 1
ATOM 1112 O O . GLU A 1 141 ? 19.029 -2.693 -18.487 1.00 39.19 141 GLU A O 1
ATOM 1117 N N . ALA A 1 142 ? 19.050 -0.579 -17.741 1.00 46.81 142 ALA A N 1
ATOM 1118 C CA . ALA A 1 142 ? 18.078 -0.810 -16.678 1.00 46.81 142 ALA A CA 1
ATOM 1119 C C . ALA A 1 142 ? 16.644 -0.921 -17.232 1.00 46.81 142 ALA A C 1
ATOM 1121 O O . ALA A 1 142 ? 15.860 -1.731 -16.735 1.00 46.81 142 ALA A O 1
ATOM 1122 N N . LEU A 1 143 ? 16.298 -0.154 -18.270 1.00 40.44 143 LEU A N 1
ATOM 1123 C CA . LEU A 1 143 ? 15.006 -0.202 -18.967 1.00 40.44 143 LEU A CA 1
ATOM 1124 C C . LEU A 1 143 ? 14.828 -1.471 -19.817 1.00 40.44 143 LEU A C 1
ATOM 1126 O O . LEU A 1 143 ? 13.747 -2.058 -19.792 1.00 40.44 143 LEU A O 1
ATOM 1130 N N . GLU A 1 144 ? 15.869 -1.942 -20.503 1.00 44.47 144 GLU A N 1
ATOM 1131 C CA . GLU A 1 144 ? 15.836 -3.175 -21.305 1.00 44.47 144 GLU A CA 1
ATOM 1132 C C . GLU A 1 144 ? 15.632 -4.413 -20.411 1.00 44.47 144 GLU A C 1
ATOM 1134 O O . GLU A 1 144 ? 14.764 -5.254 -20.673 1.00 44.47 144 GLU A O 1
ATOM 1139 N N . ARG A 1 145 ? 16.294 -4.448 -19.244 1.00 51.72 145 ARG A N 1
ATOM 1140 C CA . ARG A 1 145 ? 16.013 -5.440 -18.188 1.00 51.72 145 ARG A CA 1
ATOM 1141 C C . ARG A 1 145 ? 14.576 -5.355 -17.646 1.00 51.72 145 ARG A C 1
ATOM 1143 O O . ARG A 1 145 ? 14.017 -6.376 -17.236 1.00 51.72 145 ARG A O 1
ATOM 1150 N N . ARG A 1 146 ? 13.943 -4.171 -17.650 1.00 49.25 146 ARG A N 1
ATOM 1151 C CA . ARG A 1 146 ? 12.545 -3.973 -17.204 1.00 49.25 146 ARG A CA 1
ATOM 1152 C C . ARG A 1 146 ? 11.518 -4.467 -18.229 1.00 49.25 146 ARG A C 1
ATOM 1154 O O . ARG A 1 146 ? 10.468 -4.960 -17.815 1.00 49.25 146 ARG A O 1
ATOM 1161 N N . THR A 1 147 ? 11.783 -4.388 -19.535 1.00 52.84 147 THR A N 1
ATOM 1162 C CA . THR A 1 147 ? 10.882 -4.954 -20.562 1.00 52.84 147 THR A CA 1
ATOM 1163 C C . THR A 1 147 ? 10.788 -6.475 -20.476 1.00 52.84 147 THR A C 1
ATOM 1165 O O . THR A 1 147 ? 9.682 -7.022 -20.535 1.00 52.84 147 THR A O 1
ATOM 1168 N N . ASP A 1 148 ? 11.909 -7.145 -20.214 1.00 58.62 148 ASP A N 1
ATOM 1169 C CA . ASP A 1 148 ? 11.941 -8.591 -19.983 1.00 58.62 148 ASP A CA 1
ATOM 1170 C C . ASP A 1 148 ? 11.229 -8.978 -18.678 1.00 58.62 148 ASP A C 1
ATOM 1172 O O . ASP A 1 148 ? 10.497 -9.969 -18.625 1.00 58.62 148 ASP A O 1
ATOM 1176 N N . TRP A 1 149 ? 11.353 -8.154 -17.633 1.00 52.12 149 TRP A N 1
ATOM 1177 C CA . TRP A 1 149 ? 10.642 -8.349 -16.368 1.00 52.12 149 TRP A CA 1
ATOM 1178 C C . TRP A 1 149 ? 9.121 -8.176 -16.495 1.00 52.12 149 TRP A C 1
ATOM 1180 O O . TRP A 1 149 ? 8.365 -8.970 -15.934 1.00 52.12 149 TRP A O 1
ATOM 1190 N N . LEU A 1 150 ? 8.641 -7.184 -17.253 1.00 55.12 150 LEU A N 1
ATOM 1191 C CA . LEU A 1 150 ? 7.205 -7.006 -17.511 1.00 55.12 150 LEU A CA 1
ATOM 1192 C C . LEU A 1 150 ? 6.621 -8.192 -18.290 1.00 55.12 150 LEU A C 1
ATOM 1194 O O . LEU A 1 150 ? 5.511 -8.640 -17.987 1.00 55.12 150 LEU A O 1
ATOM 1198 N N . ALA A 1 151 ? 7.372 -8.724 -19.257 1.00 67.69 151 ALA A N 1
ATOM 1199 C CA . ALA A 1 151 ? 6.997 -9.931 -19.984 1.00 67.69 151 ALA A CA 1
ATOM 1200 C C . ALA A 1 151 ? 6.954 -11.164 -19.060 1.00 67.69 151 ALA A C 1
ATOM 1202 O O . ALA A 1 151 ? 5.977 -11.917 -19.105 1.00 67.69 151 ALA A O 1
ATOM 1203 N N . ASP A 1 152 ? 7.943 -11.331 -18.173 1.00 65.31 152 ASP A N 1
ATOM 1204 C CA . ASP A 1 152 ? 7.970 -12.406 -17.170 1.00 65.31 152 ASP A CA 1
ATOM 1205 C C . ASP A 1 152 ? 6.803 -12.285 -16.173 1.00 65.31 152 ASP A C 1
ATOM 1207 O O . ASP A 1 152 ? 6.123 -13.269 -15.879 1.00 65.31 152 ASP A O 1
ATOM 1211 N N . ILE A 1 153 ? 6.475 -11.077 -15.706 1.00 64.88 153 ILE A N 1
ATOM 1212 C CA . ILE A 1 153 ? 5.320 -10.844 -14.828 1.00 64.88 153 ILE A CA 1
ATOM 1213 C C . ILE A 1 153 ? 4.007 -11.178 -15.516 1.00 64.88 153 ILE A C 1
ATOM 1215 O O . ILE A 1 153 ? 3.172 -11.864 -14.925 1.00 64.88 153 ILE A O 1
ATOM 1219 N N . GLU A 1 154 ? 3.803 -10.723 -16.749 1.00 68.81 154 GLU A N 1
ATOM 1220 C CA . GLU A 1 154 ? 2.588 -11.033 -17.499 1.00 68.81 154 GLU A CA 1
ATOM 1221 C C . GLU A 1 154 ? 2.482 -12.542 -17.766 1.00 68.81 154 GLU A C 1
ATOM 1223 O O . GLU A 1 154 ? 1.406 -13.136 -17.652 1.00 68.81 154 GLU A O 1
ATOM 1228 N N . GLN A 1 155 ? 3.606 -13.206 -18.035 1.00 70.75 155 GLN A N 1
ATOM 1229 C CA . GLN A 1 155 ? 3.668 -14.655 -18.185 1.00 70.75 155 GLN A CA 1
ATOM 1230 C C . GLN A 1 155 ? 3.323 -15.389 -16.877 1.00 70.75 155 GLN A C 1
ATOM 1232 O O . GLN A 1 155 ? 2.486 -16.300 -16.886 1.00 70.75 155 GLN A O 1
ATOM 1237 N N . ARG A 1 156 ? 3.895 -14.972 -15.741 1.00 66.06 156 ARG A N 1
ATOM 1238 C CA . ARG A 1 156 ? 3.573 -15.497 -14.403 1.00 66.06 156 ARG A CA 1
ATOM 1239 C C . ARG A 1 156 ? 2.115 -15.255 -14.038 1.00 66.06 156 ARG A C 1
ATOM 1241 O O . ARG A 1 156 ? 1.458 -16.173 -13.548 1.00 66.06 156 ARG A O 1
ATOM 1248 N N . ARG A 1 157 ? 1.575 -14.072 -14.341 1.00 69.38 157 ARG A N 1
ATOM 1249 C CA . ARG A 1 157 ? 0.159 -13.727 -14.150 1.00 69.38 157 ARG A CA 1
ATOM 1250 C C . ARG A 1 157 ? -0.740 -14.707 -14.897 1.00 69.38 157 ARG A C 1
ATOM 1252 O O . ARG A 1 157 ? -1.625 -15.298 -14.285 1.00 69.38 157 ARG A O 1
ATOM 1259 N N . ARG A 1 158 ? -0.450 -14.981 -16.173 1.00 71.94 158 ARG A N 1
ATOM 1260 C CA . ARG A 1 158 ? -1.191 -15.972 -16.975 1.00 71.94 158 ARG A CA 1
ATOM 1261 C C . ARG A 1 158 ? -1.085 -17.394 -16.417 1.00 71.94 158 ARG A C 1
ATOM 1263 O O . ARG A 1 158 ? -2.046 -18.155 -16.505 1.00 71.94 158 ARG A O 1
ATOM 1270 N N . PHE A 1 159 ? 0.063 -17.796 -15.861 1.00 72.56 159 PHE A N 1
ATOM 1271 C CA . PHE A 1 159 ? 0.182 -19.092 -15.174 1.00 72.56 159 PHE A CA 1
ATOM 1272 C C . PHE A 1 159 ? -0.690 -19.145 -13.917 1.00 72.56 159 PHE A C 1
ATOM 1274 O O . PHE A 1 159 ? -1.449 -20.098 -13.744 1.00 72.56 159 PHE A O 1
ATOM 1281 N N . VAL A 1 160 ? -0.648 -18.103 -13.085 1.00 71.75 160 VAL A N 1
ATOM 1282 C CA . VAL A 1 160 ? -1.481 -17.997 -11.880 1.00 71.75 160 VAL A CA 1
ATOM 1283 C C . VAL A 1 160 ? -2.968 -18.042 -12.237 1.00 71.75 160 VAL A C 1
ATOM 1285 O O . VAL A 1 160 ? -3.697 -18.818 -11.628 1.00 71.75 160 VAL A O 1
ATOM 1288 N N . GLU A 1 161 ? -3.418 -17.299 -13.251 1.00 73.62 161 GLU A N 1
ATOM 1289 C CA . GLU A 1 161 ? -4.812 -17.317 -13.724 1.00 73.62 161 GLU A CA 1
ATOM 1290 C C . GLU A 1 161 ? -5.254 -18.722 -14.148 1.00 73.62 161 GLU A C 1
ATOM 1292 O O . GLU A 1 161 ? -6.243 -19.244 -13.631 1.00 73.62 161 GLU A O 1
ATOM 1297 N N . ARG A 1 162 ? -4.458 -19.402 -14.983 1.00 76.69 162 ARG A N 1
ATOM 1298 C CA . ARG A 1 162 ? -4.727 -20.794 -15.384 1.00 76.69 162 ARG A CA 1
ATOM 1299 C C . ARG A 1 162 ? -4.751 -21.767 -14.206 1.00 76.69 162 ARG A C 1
ATOM 1301 O O . ARG A 1 162 ? -5.433 -22.790 -14.261 1.00 76.69 162 ARG A O 1
ATOM 1308 N N . CYS A 1 163 ? -3.968 -21.509 -13.164 1.00 75.81 163 CYS A N 1
ATOM 1309 C CA . CYS A 1 163 ? -3.940 -22.341 -11.966 1.00 75.81 163 CYS A CA 1
ATOM 1310 C C . CYS A 1 163 ? -5.130 -22.062 -11.040 1.00 75.81 163 CYS A C 1
ATOM 1312 O O . CYS A 1 163 ? -5.703 -23.004 -10.494 1.00 75.81 163 CYS A O 1
ATOM 1314 N N . LEU A 1 164 ? -5.562 -20.805 -10.924 1.00 72.50 164 LEU A N 1
ATOM 1315 C CA . LEU A 1 164 ? -6.810 -20.432 -10.256 1.00 72.50 164 LEU A CA 1
ATOM 1316 C C . LEU A 1 164 ? -8.025 -21.041 -10.963 1.00 72.50 164 LEU A C 1
ATOM 1318 O O . LEU A 1 164 ? -8.984 -21.438 -10.297 1.00 72.50 164 LEU A O 1
ATOM 1322 N N . ASP A 1 165 ? -7.957 -21.197 -12.288 1.00 79.12 165 ASP A N 1
ATOM 1323 C CA . ASP A 1 165 ? -9.012 -21.833 -13.075 1.00 79.12 165 ASP A CA 1
ATOM 1324 C C . ASP A 1 165 ? -9.261 -23.305 -12.720 1.00 79.12 165 ASP A C 1
ATOM 1326 O O . ASP A 1 165 ? -10.372 -23.809 -12.894 1.00 79.12 165 ASP A O 1
ATOM 1330 N N . LYS A 1 166 ? -8.260 -23.982 -12.151 1.00 83.00 166 LYS A N 1
ATOM 1331 C CA . LYS A 1 166 ? -8.359 -25.382 -11.711 1.00 83.00 166 LYS A CA 1
ATOM 1332 C C . LYS A 1 166 ? -8.984 -25.535 -10.327 1.00 83.00 166 LYS A C 1
ATOM 1334 O O . LYS A 1 166 ? -9.324 -26.649 -9.934 1.00 83.00 166 LYS A O 1
ATOM 1339 N N . LEU A 1 167 ? -9.126 -24.444 -9.574 1.00 77.69 167 LEU A N 1
ATOM 1340 C CA . LEU A 1 167 ? -9.811 -24.470 -8.287 1.00 77.69 167 LEU A CA 1
ATOM 1341 C C . LEU A 1 167 ? -11.324 -24.595 -8.490 1.00 77.69 167 LEU A C 1
ATOM 1343 O O . LEU A 1 167 ? -11.892 -24.029 -9.430 1.00 77.69 167 LEU A O 1
ATOM 1347 N N . SER A 1 168 ? -11.992 -25.260 -7.544 1.00 89.88 168 SER A N 1
ATOM 1348 C CA . SER A 1 168 ? -13.456 -25.263 -7.484 1.00 89.88 168 SER A CA 1
ATOM 1349 C C . SER A 1 168 ? -13.998 -23.837 -7.338 1.00 89.88 168 SER A C 1
ATOM 1351 O O . SER A 1 168 ? -13.341 -22.966 -6.762 1.00 89.88 168 SER A O 1
ATOM 1353 N N . ALA A 1 169 ? -15.221 -23.590 -7.820 1.00 84.44 169 ALA A N 1
ATOM 1354 C CA . ALA A 1 169 ? -15.846 -22.265 -7.761 1.00 84.44 169 ALA A CA 1
ATOM 1355 C C . ALA A 1 169 ? -15.872 -21.689 -6.332 1.00 84.44 169 ALA A C 1
ATOM 1357 O O . ALA A 1 169 ? -15.592 -20.508 -6.123 1.00 84.44 169 ALA A O 1
ATOM 1358 N N . LEU A 1 170 ? -16.134 -22.544 -5.336 1.00 84.94 170 LEU A N 1
ATOM 1359 C CA . LEU A 1 170 ? -16.113 -22.161 -3.927 1.00 84.94 170 LEU A CA 1
ATOM 1360 C C . LEU A 1 170 ? -14.699 -21.805 -3.449 1.00 84.94 170 LEU A C 1
ATOM 1362 O O . LEU A 1 170 ? -14.520 -20.755 -2.842 1.00 84.94 170 LEU A O 1
ATOM 1366 N N . ALA A 1 171 ? -13.691 -22.633 -3.745 1.00 80.44 171 ALA A N 1
ATOM 1367 C CA . ALA A 1 171 ? -12.307 -22.360 -3.353 1.00 80.44 171 ALA A CA 1
ATOM 1368 C C . ALA A 1 171 ? -11.772 -21.078 -4.002 1.00 80.44 171 ALA A C 1
ATOM 1370 O O . ALA A 1 171 ? -11.150 -20.265 -3.324 1.00 80.44 171 ALA A O 1
ATOM 1371 N N . ARG A 1 172 ? -12.087 -20.849 -5.282 1.00 75.62 172 ARG A N 1
ATOM 1372 C CA . ARG A 1 172 ? -11.719 -19.627 -6.002 1.00 75.62 172 ARG A CA 1
ATOM 1373 C C . ARG A 1 172 ? -12.357 -18.388 -5.385 1.00 75.62 172 ARG A C 1
ATOM 1375 O O . ARG A 1 172 ? -11.663 -17.404 -5.160 1.00 75.62 172 ARG A O 1
ATOM 1382 N N . ARG A 1 173 ? -13.654 -18.444 -5.063 1.00 77.31 173 ARG A N 1
ATOM 1383 C CA . ARG A 1 173 ? -14.369 -17.335 -4.415 1.00 77.31 173 ARG A CA 1
ATOM 1384 C C . ARG A 1 173 ? -13.818 -17.043 -3.019 1.00 77.31 173 ARG A C 1
ATOM 1386 O O . ARG A 1 173 ? -13.554 -15.888 -2.712 1.00 77.31 173 ARG A O 1
ATOM 1393 N N . THR A 1 174 ? -13.600 -18.068 -2.193 1.00 75.81 174 THR A N 1
ATOM 1394 C CA . THR A 1 174 ? -12.984 -17.915 -0.863 1.00 75.81 174 THR A CA 1
ATOM 1395 C C . THR A 1 174 ? -11.582 -17.303 -0.970 1.00 75.81 174 THR A C 1
ATOM 1397 O O . THR A 1 174 ? -11.260 -16.381 -0.227 1.00 75.81 174 THR A O 1
ATOM 1400 N N . PHE A 1 175 ? -10.764 -17.778 -1.911 1.00 71.94 175 PHE A N 1
ATOM 1401 C CA . PHE A 1 175 ? -9.403 -17.284 -2.111 1.00 71.94 175 PHE A CA 1
ATOM 1402 C C . PHE A 1 175 ? -9.375 -15.842 -2.641 1.00 71.94 175 PHE A C 1
ATOM 1404 O O . PHE A 1 175 ? -8.598 -15.032 -2.151 1.00 71.94 175 PHE A O 1
ATOM 1411 N N . ALA A 1 176 ? -10.265 -15.485 -3.572 1.00 68.38 176 ALA A N 1
ATOM 1412 C CA . ALA A 1 176 ? -10.389 -14.119 -4.081 1.00 68.38 176 ALA A CA 1
ATOM 1413 C C . ALA A 1 176 ? -10.777 -13.118 -2.982 1.00 68.38 176 ALA A C 1
ATOM 1415 O O . ALA A 1 176 ? -10.188 -12.043 -2.904 1.00 68.38 176 ALA A O 1
ATOM 1416 N N . LEU A 1 177 ? -11.715 -13.486 -2.100 1.00 61.53 177 LEU A N 1
ATOM 1417 C CA . LEU A 1 177 ? -12.090 -12.652 -0.954 1.00 61.53 177 LEU A CA 1
ATOM 1418 C C . LEU A 1 177 ? -10.914 -12.459 0.020 1.00 61.53 177 LEU A C 1
ATOM 1420 O O . LEU A 1 177 ? -10.687 -11.359 0.514 1.00 61.53 177 LEU A O 1
ATOM 1424 N N . ALA A 1 178 ? -10.108 -13.500 0.238 1.00 63.62 178 ALA A N 1
ATOM 1425 C CA . ALA A 1 178 ? -8.901 -13.387 1.053 1.00 63.62 178 ALA A CA 1
ATOM 1426 C C . ALA A 1 178 ? -7.839 -12.472 0.411 1.00 63.62 178 ALA A C 1
ATOM 1428 O O . ALA A 1 178 ? -7.185 -11.703 1.112 1.00 63.62 178 ALA A O 1
ATOM 1429 N N . LEU A 1 179 ? -7.683 -12.508 -0.919 1.00 60.53 179 LEU A N 1
ATOM 1430 C CA . LEU A 1 179 ? -6.731 -11.654 -1.643 1.00 60.53 179 LEU A CA 1
ATOM 1431 C C . LEU A 1 179 ? -7.078 -10.161 -1.563 1.00 60.53 179 LEU A C 1
ATOM 1433 O O . LEU A 1 179 ? -6.169 -9.335 -1.539 1.00 60.53 179 LEU A O 1
ATOM 1437 N N . ILE A 1 180 ? -8.366 -9.811 -1.487 1.00 59.12 180 ILE A N 1
ATOM 1438 C CA . ILE A 1 180 ? -8.808 -8.420 -1.280 1.00 59.12 180 ILE A CA 1
ATOM 1439 C C . ILE A 1 180 ? -8.771 -7.988 0.198 1.00 59.12 180 ILE A C 1
ATOM 1441 O O . ILE A 1 180 ? -9.111 -6.848 0.505 1.00 59.12 180 ILE A O 1
ATOM 1445 N N . GLY A 1 181 ? -8.336 -8.870 1.105 1.00 49.31 181 GLY A N 1
ATOM 1446 C CA . GLY A 1 181 ? -8.152 -8.568 2.524 1.00 49.31 181 GLY A CA 1
ATOM 1447 C C . GLY A 1 181 ? -9.411 -8.691 3.383 1.00 49.31 181 GLY A C 1
ATOM 1448 O O . GLY A 1 181 ? -9.454 -8.090 4.452 1.00 49.31 181 GLY A O 1
ATOM 1449 N N . GLU A 1 182 ? -10.428 -9.438 2.941 1.00 62.06 182 GLU A N 1
ATOM 1450 C CA . GLU A 1 182 ? -11.602 -9.721 3.776 1.00 62.06 182 GLU A CA 1
ATOM 1451 C C . GLU A 1 182 ? -11.242 -10.634 4.960 1.00 62.06 182 GLU A C 1
ATOM 1453 O O . GLU A 1 182 ? -10.445 -11.566 4.836 1.00 62.06 182 GLU A O 1
ATOM 1458 N N . GLU A 1 183 ? -11.862 -10.391 6.115 1.00 81.19 183 GLU A N 1
ATOM 1459 C CA . GLU A 1 183 ? -11.647 -11.194 7.324 1.00 81.19 183 GLU A CA 1
ATOM 1460 C C . GLU A 1 183 ? -12.327 -12.569 7.233 1.00 81.19 183 GLU A C 1
ATOM 1462 O O . GLU A 1 183 ? -13.427 -12.698 6.690 1.00 81.19 183 GLU A O 1
ATOM 1467 N N . ASP A 1 184 ? -11.735 -13.600 7.847 1.00 82.88 184 ASP A N 1
ATOM 1468 C CA . ASP A 1 184 ? -12.228 -14.987 7.784 1.00 82.88 184 ASP A CA 1
ATOM 1469 C C . ASP A 1 184 ? -13.711 -15.136 8.163 1.00 82.88 184 ASP A C 1
ATOM 1471 O O . ASP A 1 184 ? -14.431 -15.930 7.558 1.00 82.88 184 ASP A O 1
ATOM 1475 N N . VAL A 1 185 ? -14.179 -14.370 9.156 1.00 87.62 185 VAL A N 1
ATOM 1476 C CA . VAL A 1 185 ? -15.577 -14.378 9.625 1.00 87.62 18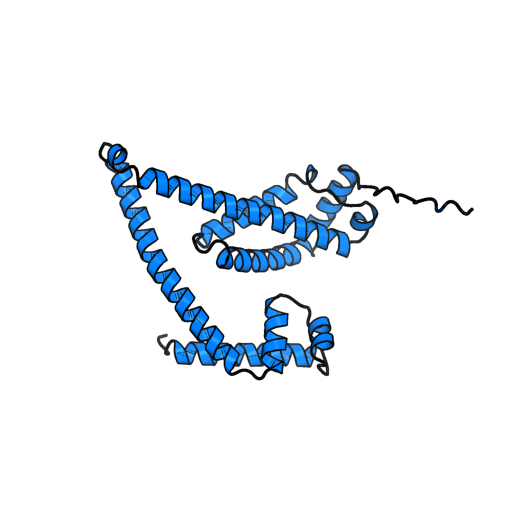5 VAL A CA 1
ATOM 1477 C C . VAL A 1 185 ? -16.515 -13.798 8.563 1.00 87.62 185 VAL A C 1
ATOM 1479 O O . VAL A 1 185 ? -17.612 -14.310 8.331 1.00 87.62 185 VAL A O 1
ATOM 1482 N N . ARG A 1 186 ? -16.071 -12.762 7.850 1.00 79.38 186 ARG A N 1
ATOM 1483 C CA . ARG A 1 186 ? -16.833 -12.142 6.764 1.00 79.38 186 ARG A CA 1
ATOM 1484 C C . ARG A 1 186 ? -16.840 -13.024 5.519 1.00 79.38 186 ARG A C 1
ATOM 1486 O O . ARG A 1 186 ? -17.890 -13.210 4.905 1.00 79.38 186 ARG A O 1
ATOM 1493 N N . ILE A 1 187 ? -15.716 -13.665 5.204 1.00 79.81 187 ILE A N 1
ATOM 1494 C CA . ILE A 1 187 ? -15.635 -14.686 4.151 1.00 79.81 187 ILE A CA 1
ATOM 1495 C C . ILE A 1 187 ? -16.542 -15.875 4.485 1.00 79.81 187 ILE A C 1
ATOM 1497 O O . ILE A 1 187 ? -17.231 -16.389 3.602 1.00 79.81 187 ILE A O 1
ATOM 1501 N N . GLN A 1 188 ? -16.583 -16.306 5.749 1.00 90.75 188 GLN A N 1
ATOM 1502 C CA . GLN A 1 188 ? -17.473 -17.370 6.208 1.00 90.75 188 GLN A CA 1
ATOM 1503 C C . GLN A 1 188 ? -18.933 -17.028 5.896 1.00 90.75 188 GLN A C 1
ATOM 1505 O O . GLN A 1 188 ? -19.611 -17.840 5.263 1.00 90.75 188 GLN A O 1
ATOM 1510 N N . ALA A 1 189 ? -19.379 -15.826 6.274 1.00 88.81 189 ALA A N 1
ATOM 1511 C CA . ALA A 1 189 ? -20.734 -15.348 6.014 1.00 88.81 189 ALA A CA 1
ATOM 1512 C C . ALA A 1 189 ? -21.049 -15.265 4.509 1.00 88.81 189 ALA A C 1
ATOM 1514 O O . ALA A 1 189 ? -22.118 -15.677 4.075 1.00 88.81 189 ALA A O 1
ATOM 1515 N N . GLN A 1 190 ? -20.104 -14.800 3.687 1.00 84.50 190 GLN A N 1
ATOM 1516 C CA . GLN A 1 190 ? -20.307 -14.664 2.238 1.00 84.50 190 GLN A CA 1
ATOM 1517 C C . GLN A 1 190 ? -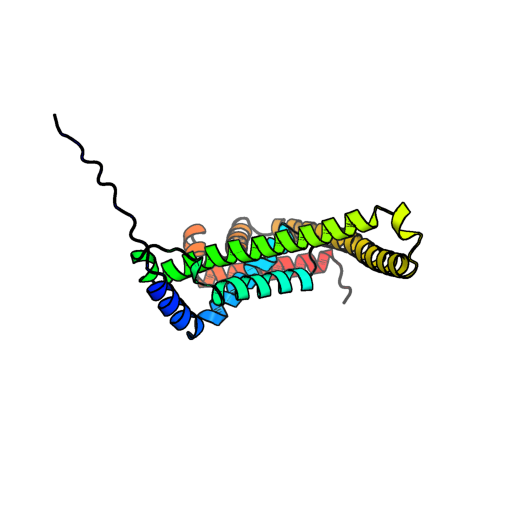20.255 -15.990 1.463 1.00 84.50 190 GLN A C 1
ATOM 1519 O O . GLN A 1 190 ? -20.751 -16.071 0.337 1.00 84.50 190 GLN A O 1
ATOM 1524 N N . THR A 1 191 ? -19.616 -17.019 2.024 1.00 86.88 191 THR A N 1
ATOM 1525 C CA . THR A 1 191 ? -19.403 -18.317 1.359 1.00 86.88 191 THR A CA 1
ATOM 1526 C C . THR A 1 191 ? -20.220 -19.452 1.969 1.00 86.88 191 THR A C 1
ATOM 1528 O O . THR A 1 191 ? -20.082 -20.588 1.522 1.00 86.88 191 THR A O 1
ATOM 1531 N N . ASN A 1 192 ? -21.054 -19.162 2.976 1.00 87.44 192 ASN A N 1
ATOM 1532 C CA . ASN A 1 192 ? -21.794 -20.150 3.767 1.00 87.44 192 ASN A CA 1
ATOM 1533 C C . ASN A 1 192 ? -20.891 -21.275 4.301 1.00 87.44 192 ASN A C 1
ATOM 1535 O O . ASN A 1 192 ? -21.252 -22.452 4.297 1.00 87.44 192 ASN A O 1
ATOM 1539 N N . SER A 1 193 ? -19.676 -20.924 4.731 1.00 84.69 193 SER A N 1
ATOM 1540 C CA . SER A 1 193 ? -18.746 -21.904 5.295 1.00 84.69 193 SER A CA 1
ATOM 1541 C C . SER A 1 193 ? -19.124 -22.251 6.736 1.00 84.69 193 SER A C 1
ATOM 1543 O O . SER A 1 193 ? -19.539 -21.386 7.502 1.00 84.69 193 SER A O 1
ATOM 1545 N N . GLY A 1 194 ? -18.923 -23.512 7.131 1.00 81.88 194 GLY A N 1
ATOM 1546 C CA . GLY A 1 194 ? -19.294 -23.990 8.470 1.00 81.88 194 GLY A CA 1
ATOM 1547 C C . GLY A 1 194 ? -18.521 -23.343 9.628 1.00 81.88 194 GLY A C 1
ATOM 1548 O O . GLY A 1 194 ? -19.003 -23.354 10.754 1.00 81.88 194 GLY A O 1
ATOM 1549 N N . SER A 1 195 ? -17.335 -22.774 9.378 1.00 90.75 195 SER A N 1
ATOM 1550 C CA . SER A 1 195 ? -16.567 -22.007 10.369 1.00 90.75 195 SER A CA 1
ATOM 1551 C C . SER A 1 195 ? -15.456 -21.168 9.724 1.00 90.75 195 SER A C 1
ATOM 1553 O O . SER A 1 195 ? -14.974 -21.489 8.634 1.00 90.75 195 SER A O 1
ATOM 1555 N N . ALA A 1 196 ? -14.976 -20.142 10.432 1.00 84.31 196 ALA A N 1
ATOM 1556 C CA . ALA A 1 196 ? -13.784 -19.372 10.061 1.00 84.31 196 ALA A CA 1
ATOM 1557 C C . ALA A 1 196 ? -12.509 -20.243 9.980 1.00 84.31 196 ALA A C 1
ATOM 1559 O O . ALA A 1 196 ? -11.602 -19.975 9.194 1.00 84.31 196 ALA A O 1
ATOM 1560 N N . VAL A 1 197 ? -12.440 -21.334 10.753 1.00 90.12 197 VAL A N 1
ATOM 1561 C CA . VAL A 1 197 ? -11.339 -22.312 10.666 1.00 90.12 197 VAL A CA 1
ATOM 1562 C C . VAL A 1 197 ? -11.396 -23.075 9.339 1.00 90.12 197 VAL A C 1
ATOM 1564 O O . VAL A 1 197 ? -10.368 -23.257 8.687 1.00 90.12 197 VAL A O 1
ATOM 1567 N N . ALA A 1 198 ? -12.593 -23.471 8.896 1.00 85.69 198 ALA A N 1
ATOM 1568 C CA . ALA A 1 198 ? -12.780 -24.109 7.596 1.00 85.69 198 ALA A CA 1
ATOM 1569 C C . ALA A 1 198 ? -12.429 -23.163 6.433 1.00 85.69 198 ALA A C 1
ATOM 1571 O O . ALA A 1 198 ? -11.860 -23.611 5.437 1.00 85.69 198 ALA A O 1
ATOM 1572 N N . VAL A 1 199 ? -12.706 -21.860 6.576 1.00 84.88 199 VAL A N 1
ATOM 1573 C CA . VAL A 1 199 ? -12.273 -20.820 5.627 1.00 84.88 199 VAL A CA 1
ATOM 1574 C C . VAL A 1 199 ? -10.748 -20.766 5.535 1.00 84.88 199 VAL A C 1
ATOM 1576 O O . VAL A 1 199 ? -10.214 -20.927 4.439 1.00 84.88 199 VAL A O 1
ATOM 1579 N N . ARG A 1 200 ? -10.037 -20.640 6.666 1.00 79.31 200 ARG A N 1
ATOM 1580 C CA . ARG A 1 200 ? -8.562 -20.622 6.684 1.00 79.31 200 ARG A CA 1
ATOM 1581 C C . ARG A 1 200 ? -7.950 -21.863 6.061 1.00 79.31 200 ARG A C 1
ATOM 1583 O O . ARG A 1 200 ? -7.037 -21.753 5.248 1.00 79.31 200 ARG A O 1
ATOM 1590 N N . ARG A 1 201 ? -8.474 -23.043 6.402 1.00 86.38 201 ARG A N 1
ATOM 1591 C CA . ARG A 1 201 ? -8.017 -24.304 5.810 1.00 86.38 201 ARG A CA 1
ATOM 1592 C C . ARG A 1 201 ? -8.177 -24.288 4.290 1.00 86.38 201 ARG A C 1
ATOM 1594 O O . ARG A 1 201 ? -7.224 -24.598 3.584 1.00 86.38 201 ARG A O 1
ATOM 1601 N N . ARG A 1 202 ? -9.335 -23.847 3.791 1.00 84.12 202 ARG A N 1
ATOM 1602 C CA . ARG A 1 202 ? -9.601 -23.755 2.351 1.00 84.12 202 ARG A CA 1
ATOM 1603 C C . ARG A 1 202 ? -8.701 -22.735 1.650 1.00 84.12 202 ARG A C 1
ATOM 1605 O O . ARG A 1 202 ? -8.248 -23.008 0.545 1.00 84.12 202 ARG A O 1
ATOM 1612 N N . ILE A 1 203 ? -8.416 -21.593 2.280 1.00 75.38 203 ILE A N 1
ATOM 1613 C CA . ILE A 1 203 ? -7.462 -20.597 1.761 1.00 75.38 203 ILE A CA 1
ATOM 1614 C C . ILE A 1 203 ? -6.066 -21.217 1.648 1.00 75.38 203 ILE A C 1
ATOM 1616 O O . ILE A 1 203 ? -5.430 -21.100 0.602 1.00 75.38 203 ILE A O 1
ATOM 1620 N N . SER A 1 204 ? -5.604 -21.911 2.690 1.00 71.88 204 SER A N 1
ATOM 1621 C CA . SER A 1 204 ? -4.297 -22.574 2.699 1.00 71.88 204 SER A CA 1
ATOM 1622 C C . SER A 1 204 ? -4.193 -23.680 1.645 1.00 71.88 204 SER A C 1
ATOM 1624 O O . SER A 1 204 ? -3.204 -23.734 0.919 1.00 71.88 204 SER A O 1
ATOM 1626 N N . GLU A 1 205 ? -5.217 -24.524 1.509 1.00 78.94 205 GLU A N 1
ATOM 1627 C CA . GLU A 1 205 ? -5.277 -25.589 0.495 1.00 78.94 205 GLU A CA 1
ATOM 1628 C C . GLU A 1 205 ? -5.314 -25.018 -0.933 1.00 78.94 205 GLU A C 1
ATOM 1630 O O . GLU A 1 205 ? -4.602 -25.502 -1.818 1.00 78.94 205 GLU A O 1
ATOM 1635 N N . ALA A 1 206 ? -6.091 -23.951 -1.157 1.00 72.88 206 ALA A N 1
ATOM 1636 C CA . ALA A 1 206 ? -6.139 -23.242 -2.434 1.00 72.88 206 ALA A CA 1
ATOM 1637 C C . ALA A 1 206 ? -4.780 -22.618 -2.776 1.00 72.88 206 ALA A C 1
ATOM 1639 O O . ALA A 1 206 ? -4.288 -22.800 -3.889 1.00 72.88 206 ALA A O 1
ATOM 1640 N N . LYS A 1 207 ? -4.133 -21.954 -1.808 1.00 71.81 207 LYS A N 1
ATOM 1641 C CA . LYS A 1 207 ? -2.788 -21.388 -1.968 1.00 71.81 207 LYS A CA 1
ATOM 1642 C C . LYS A 1 207 ? -1.776 -22.467 -2.344 1.00 71.81 207 LYS A C 1
ATOM 1644 O O . LYS A 1 207 ? -1.066 -22.301 -3.329 1.00 71.81 207 LYS A O 1
ATOM 1649 N N . ALA A 1 208 ? -1.731 -23.569 -1.594 1.00 69.06 208 ALA A N 1
ATOM 1650 C CA . ALA A 1 208 ? -0.805 -24.671 -1.850 1.00 69.06 208 ALA A CA 1
ATOM 1651 C C . ALA A 1 208 ? -1.013 -25.277 -3.248 1.00 69.06 208 ALA A C 1
ATOM 1653 O O . ALA A 1 208 ? -0.050 -25.508 -3.974 1.00 69.06 208 ALA A O 1
ATOM 1654 N N . SER A 1 209 ? -2.271 -25.458 -3.658 1.00 70.94 209 SER A N 1
ATOM 1655 C CA . SER A 1 209 ? -2.615 -25.997 -4.979 1.00 70.94 209 SER A CA 1
ATOM 1656 C C . SER A 1 209 ? -2.214 -25.059 -6.121 1.00 70.94 209 SER A C 1
ATOM 1658 O O . SER A 1 209 ? -1.710 -25.515 -7.149 1.00 70.94 209 SER A O 1
ATOM 1660 N N . VAL A 1 210 ? -2.413 -23.747 -5.951 1.00 71.56 210 VAL A N 1
ATOM 1661 C CA . VAL A 1 210 ? -2.001 -22.738 -6.938 1.00 71.56 210 VAL A CA 1
ATOM 1662 C C . VAL A 1 210 ? -0.480 -22.680 -7.040 1.00 71.56 210 VAL A C 1
ATOM 1664 O O . VAL A 1 210 ? 0.033 -22.715 -8.153 1.00 71.56 210 VAL A O 1
ATOM 1667 N N . VAL A 1 211 ? 0.237 -22.665 -5.912 1.00 70.44 211 VAL A N 1
ATOM 1668 C CA . VAL A 1 211 ? 1.711 -22.661 -5.882 1.00 70.44 211 VAL A CA 1
ATOM 1669 C C . VAL A 1 211 ? 2.272 -23.890 -6.595 1.00 70.44 211 VAL A C 1
ATOM 1671 O O . VAL A 1 211 ? 3.011 -23.731 -7.561 1.00 70.44 211 VAL A O 1
ATOM 1674 N N . ALA A 1 212 ? 1.830 -25.095 -6.226 1.00 71.62 212 ALA A N 1
ATOM 1675 C CA . ALA A 1 212 ? 2.291 -26.330 -6.864 1.00 71.62 212 ALA A CA 1
ATOM 1676 C C . ALA A 1 212 ? 1.979 -26.368 -8.374 1.00 71.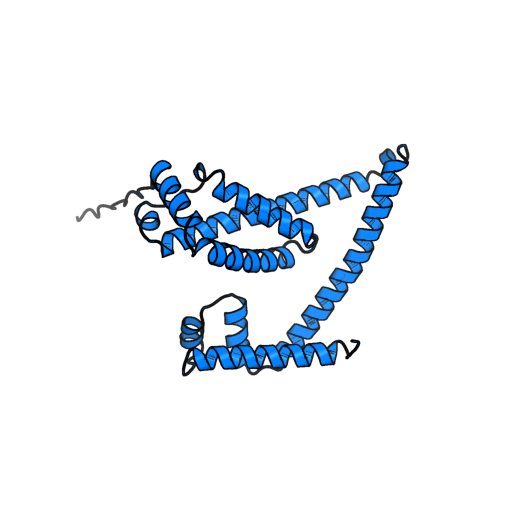62 212 ALA A C 1
ATOM 1678 O O . ALA A 1 212 ? 2.754 -26.886 -9.180 1.00 71.62 212 ALA A O 1
ATOM 1679 N N . CYS A 1 213 ? 0.837 -25.808 -8.784 1.00 77.00 213 CYS A N 1
ATOM 1680 C CA . CYS A 1 213 ? 0.477 -25.692 -10.194 1.00 77.00 213 CYS A CA 1
ATOM 1681 C C . CYS A 1 213 ? 1.391 -24.718 -10.951 1.00 77.00 213 CYS A C 1
ATOM 1683 O O . CYS A 1 213 ? 1.823 -25.041 -12.059 1.00 77.00 213 CYS A O 1
ATOM 1685 N N . VAL A 1 214 ? 1.693 -23.559 -10.362 1.00 69.94 214 VAL A N 1
ATOM 1686 C CA . VAL A 1 214 ? 2.576 -22.547 -10.953 1.00 69.94 214 VAL A CA 1
ATOM 1687 C C . VAL A 1 214 ? 4.007 -23.075 -11.045 1.00 69.94 214 VAL A C 1
ATOM 1689 O O . VAL A 1 214 ? 4.601 -22.988 -12.113 1.00 69.94 214 VAL A O 1
ATOM 1692 N N . GLU A 1 215 ? 4.530 -23.715 -9.997 1.00 72.50 215 GLU A N 1
ATOM 1693 C CA . GLU A 1 215 ? 5.855 -24.359 -9.999 1.00 72.50 215 GLU A CA 1
ATOM 1694 C C . GLU A 1 215 ? 5.972 -25.415 -11.105 1.00 72.50 215 GLU A C 1
ATOM 1696 O O . GLU A 1 215 ? 6.939 -25.436 -11.866 1.00 72.50 215 GLU A O 1
ATOM 1701 N N . LYS A 1 216 ? 4.937 -26.248 -11.277 1.00 79.94 216 LYS A N 1
ATOM 1702 C CA . LYS A 1 216 ? 4.888 -27.233 -12.365 1.00 79.94 216 LYS A CA 1
ATOM 1703 C C . LYS A 1 216 ? 4.851 -26.584 -13.754 1.00 79.94 216 LYS A C 1
ATOM 1705 O O . LYS A 1 216 ? 5.382 -27.162 -14.698 1.00 79.94 216 LYS A O 1
ATOM 1710 N N . G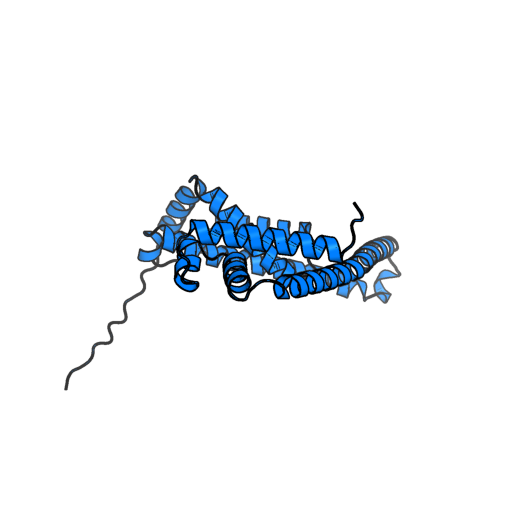LN A 1 217 ? 4.206 -25.424 -13.901 1.00 72.31 217 GLN A N 1
ATOM 1711 C CA . GLN A 1 217 ? 4.109 -24.705 -15.179 1.00 72.31 217 GLN A CA 1
ATOM 1712 C C . GLN A 1 217 ? 5.356 -23.882 -15.515 1.00 72.31 217 GLN A C 1
ATOM 1714 O O . GLN A 1 217 ? 5.667 -23.740 -16.694 1.00 72.31 217 GLN A O 1
ATOM 1719 N N . MET A 1 218 ? 6.072 -23.376 -14.510 1.00 68.62 218 MET A N 1
ATOM 1720 C CA . MET A 1 218 ? 7.344 -22.670 -14.701 1.00 68.62 218 MET A CA 1
ATOM 1721 C C . MET A 1 218 ? 8.537 -23.628 -14.850 1.00 68.62 218 MET A C 1
ATOM 1723 O O . MET A 1 218 ? 9.580 -23.223 -15.355 1.00 68.62 218 MET A O 1
ATOM 1727 N N . GLY A 1 219 ? 8.356 -24.906 -14.499 1.00 52.66 219 GLY A N 1
ATOM 1728 C CA . GLY A 1 219 ? 9.369 -25.953 -14.608 1.00 52.66 219 GLY A CA 1
ATOM 1729 C C . GLY A 1 219 ? 10.349 -25.894 -13.439 1.00 52.66 219 GLY A C 1
ATOM 1730 O O . GLY A 1 219 ? 10.880 -24.835 -13.132 1.00 52.66 219 GLY A O 1
ATOM 1731 N N . GLY A 1 220 ? 10.592 -27.035 -12.784 1.00 48.12 220 GLY A N 1
ATOM 1732 C CA . GLY A 1 220 ? 11.503 -27.179 -11.640 1.00 48.12 220 GLY A CA 1
ATOM 1733 C C . GLY A 1 220 ? 12.976 -26.909 -11.967 1.00 48.12 220 GLY A C 1
ATOM 1734 O O . GLY A 1 220 ? 13.794 -27.821 -11.916 1.00 48.12 220 GLY A O 1
ATOM 1735 N N . ARG A 1 221 ? 13.310 -25.662 -12.302 1.00 38.16 221 ARG A N 1
ATOM 1736 C CA . ARG A 1 221 ? 14.652 -25.088 -12.216 1.00 38.16 221 ARG A CA 1
ATOM 1737 C C . ARG A 1 221 ? 14.748 -24.368 -10.874 1.00 38.16 221 ARG A C 1
ATOM 1739 O O . ARG A 1 221 ? 14.477 -23.174 -10.785 1.00 38.16 221 ARG A O 1
ATOM 1746 N N . VAL A 1 222 ? 15.040 -25.150 -9.839 1.00 40.09 222 VAL A N 1
ATOM 1747 C CA . VAL A 1 222 ? 15.815 -24.664 -8.691 1.00 40.09 222 VAL A CA 1
ATOM 1748 C C . VAL A 1 222 ? 17.279 -24.779 -9.082 1.00 40.09 222 VAL A C 1
ATOM 1750 O O . VAL A 1 222 ? 17.612 -25.812 -9.709 1.00 40.09 222 VAL A O 1
#

Foldseek 3Di:
DDDDPPPPPDQAKDDPVLQLVLLVVCCPDPCVVVLLVVLLVVQVVVCCVPPVVADPVQLVVLLVVLVCCCSVCVVVQIDGPVLSVDPVSVSVSSSVSSSVSSVVSSVVSSVVVVVVVVVLVPVVVCVVPPVVVVVSVVVVVVVVVSVVVVVVVVVLVVQLVVQLVPDDPLLSQLLVCVVVPHQLVVSCVVSVNPDSVSSVVSNVVSVVSSVVSSCVVVDPPD

pLDDT: mean 75.48, std 17.3, range [37.66, 96.81]

Radius of gyration: 23.93 Å; chains: 1; bounding box: 80×50×51 Å

Organism: NCBI:txid416944